Protein AF-A0A3D0XGV9-F1 (afdb_monomer)

Mean predicted aligned error: 21.85 Å

Radius of gyration: 31.52 Å; Cα contacts (8 Å, |Δi|>4): 192; chains: 1; bounding box: 61×79×73 Å

Structure (mmCIF, N/CA/C/O backbone):
data_AF-A0A3D0XGV9-F1
#
_entry.id   AF-A0A3D0XGV9-F1
#
loop_
_atom_site.group_PDB
_atom_site.id
_atom_site.type_symbol
_atom_site.label_atom_id
_atom_site.label_alt_id
_atom_site.label_comp_id
_atom_site.label_asym_id
_atom_site.label_entity_id
_atom_site.label_seq_id
_atom_site.pdbx_PDB_ins_code
_atom_site.Cartn_x
_atom_site.Cartn_y
_atom_site.Cartn_z
_atom_site.occupancy
_atom_site.B_iso_or_equiv
_atom_site.auth_seq_id
_atom_site.auth_comp_id
_atom_site.auth_asym_id
_atom_site.auth_atom_id
_atom_site.pdbx_PDB_model_num
ATOM 1 N N . MET A 1 1 ? -20.220 10.652 -49.214 1.00 37.47 1 MET A N 1
ATOM 2 C CA . MET A 1 1 ? -19.229 11.647 -48.760 1.00 37.47 1 MET A CA 1
ATOM 3 C C . MET A 1 1 ? -19.002 11.382 -47.278 1.00 37.47 1 MET A C 1
ATOM 5 O O . MET A 1 1 ? -19.819 11.784 -46.470 1.00 37.47 1 MET A O 1
ATOM 9 N N . GLU A 1 2 ? -18.270 10.322 -46.953 1.00 29.69 2 GLU A N 1
ATOM 10 C CA . GLU A 1 2 ? -16.806 10.268 -46.786 1.00 29.69 2 GLU A CA 1
ATOM 11 C C . GLU A 1 2 ? -16.397 10.769 -45.392 1.00 29.69 2 GLU A C 1
ATOM 13 O O . GLU A 1 2 ? -16.384 11.962 -45.102 1.00 29.69 2 GLU A O 1
ATOM 18 N N . TYR A 1 3 ? -16.141 9.793 -44.517 1.00 27.39 3 TYR A N 1
ATOM 19 C CA . TYR A 1 3 ? -15.607 9.973 -43.175 1.00 27.39 3 TYR A CA 1
ATOM 20 C C . TYR A 1 3 ? -14.198 10.565 -43.283 1.00 27.39 3 TYR A C 1
ATOM 22 O O . TYR A 1 3 ? -13.290 9.926 -43.815 1.00 27.39 3 TYR A O 1
ATOM 30 N N . GLN A 1 4 ? -14.016 11.782 -42.772 1.00 33.34 4 GLN A N 1
ATOM 31 C CA . GLN A 1 4 ? -12.697 12.379 -42.577 1.00 33.34 4 GLN A CA 1
ATOM 32 C C . GLN A 1 4 ? -11.967 11.588 -41.490 1.00 33.34 4 GLN A C 1
ATOM 34 O O . GLN A 1 4 ? -12.202 11.743 -40.294 1.00 33.34 4 GLN A O 1
ATOM 39 N N . ASN A 1 5 ? -11.112 10.686 -41.954 1.00 31.12 5 ASN A N 1
ATOM 40 C CA . ASN A 1 5 ? -10.169 9.918 -41.168 1.00 31.12 5 ASN A CA 1
ATOM 41 C C . ASN A 1 5 ? -9.114 10.905 -40.638 1.00 31.12 5 ASN A C 1
ATOM 43 O O . ASN A 1 5 ? -8.244 11.349 -41.395 1.00 31.12 5 ASN A O 1
ATOM 47 N N . SER A 1 6 ? -9.217 11.311 -39.369 1.00 34.12 6 SER A N 1
ATOM 48 C CA . SER A 1 6 ? -8.199 12.132 -38.716 1.00 34.12 6 SER A CA 1
ATOM 49 C C . SER A 1 6 ? -6.924 11.302 -38.589 1.00 34.12 6 SER A C 1
ATOM 51 O O . SER A 1 6 ? -6.726 10.539 -37.646 1.00 34.12 6 SER A O 1
ATOM 53 N N . LYS A 1 7 ? -6.044 11.431 -39.589 1.00 35.41 7 LYS A N 1
ATOM 54 C CA . LYS A 1 7 ? -4.654 10.989 -39.496 1.00 35.41 7 LYS A CA 1
ATOM 55 C C . LYS A 1 7 ? -4.094 11.548 -38.194 1.00 35.41 7 LYS A C 1
ATOM 57 O O . LYS A 1 7 ? -3.957 12.763 -38.064 1.00 35.41 7 LYS A O 1
ATOM 62 N N . GLY A 1 8 ? -3.816 10.654 -37.246 1.00 33.88 8 GLY A N 1
ATOM 63 C CA . GLY A 1 8 ? -3.158 10.994 -35.997 1.00 33.88 8 GLY A CA 1
ATOM 64 C C . GLY A 1 8 ? -1.938 11.847 -36.305 1.00 33.88 8 GLY A C 1
ATOM 65 O O . GLY A 1 8 ? -1.093 11.460 -37.116 1.00 33.88 8 GLY A O 1
ATOM 66 N N . SER A 1 9 ? -1.890 13.036 -35.710 1.00 34.50 9 SER A N 1
ATOM 67 C CA . SER A 1 9 ? -0.693 13.859 -35.708 1.00 34.50 9 SER A CA 1
ATOM 68 C C . SER A 1 9 ? 0.440 12.982 -35.190 1.00 34.50 9 SER A C 1
ATOM 70 O O . SER A 1 9 ? 0.404 12.559 -34.032 1.00 34.50 9 SER A O 1
ATOM 72 N N . LYS A 1 10 ? 1.417 12.662 -36.046 1.00 43.91 10 LYS A N 1
ATOM 73 C CA . LYS A 1 10 ? 2.714 12.186 -35.570 1.00 43.91 10 LYS A CA 1
ATOM 74 C C . LYS A 1 10 ? 3.181 13.265 -34.606 1.00 43.91 10 LYS A C 1
ATOM 76 O O . LYS A 1 10 ? 3.389 14.396 -35.026 1.00 43.91 10 LYS A O 1
ATOM 81 N N . ALA A 1 11 ? 3.187 12.957 -33.314 1.00 49.75 11 ALA A N 1
ATOM 82 C CA . ALA A 1 11 ? 3.822 13.826 -32.348 1.00 49.75 11 ALA A CA 1
ATOM 83 C C . ALA A 1 11 ? 5.289 13.873 -32.777 1.00 49.75 11 ALA A C 1
ATOM 85 O O . ALA A 1 11 ? 5.976 12.857 -32.677 1.00 49.75 11 ALA A O 1
ATOM 86 N N . ASP A 1 12 ? 5.713 14.985 -33.373 1.00 46.44 12 ASP A N 1
ATOM 87 C CA . ASP A 1 12 ? 7.112 15.208 -33.706 1.00 46.44 12 ASP A CA 1
ATOM 88 C C . ASP A 1 12 ? 7.866 15.228 -32.375 1.00 46.44 12 ASP A C 1
ATOM 90 O O . ASP A 1 12 ? 7.815 16.195 -31.612 1.00 46.44 12 ASP A O 1
ATOM 94 N N . TYR A 1 13 ? 8.482 14.094 -32.043 1.00 54.50 13 TYR A N 1
ATOM 95 C CA . TYR A 1 13 ? 9.426 13.995 -30.945 1.00 54.50 13 TYR A CA 1
ATOM 96 C C . TYR A 1 13 ? 10.567 14.946 -31.294 1.00 54.50 13 TYR A C 1
ATOM 98 O O . TYR A 1 13 ? 11.163 14.794 -32.350 1.00 54.50 13 TYR A O 1
ATOM 106 N N . ASN A 1 14 ? 10.779 15.968 -30.463 1.00 57.00 14 ASN A N 1
ATOM 107 C CA . ASN A 1 14 ? 11.821 16.994 -30.557 1.00 57.00 14 ASN A CA 1
ATOM 108 C C . ASN A 1 14 ? 12.632 17.029 -31.879 1.00 57.00 14 ASN A C 1
ATOM 110 O O . ASN A 1 14 ? 13.568 16.250 -32.066 1.00 57.00 14 ASN A O 1
ATOM 114 N N . LEU A 1 15 ? 12.345 18.018 -32.737 1.00 64.25 15 LEU A N 1
ATOM 115 C CA . LEU A 1 15 ? 13.033 18.270 -34.017 1.00 64.25 15 LEU A CA 1
ATOM 116 C C . LEU A 1 15 ? 14.574 18.308 -33.925 1.00 64.25 15 LEU A C 1
ATOM 118 O O . LEU A 1 15 ? 15.241 18.130 -34.941 1.00 64.25 15 LEU A O 1
ATOM 122 N N . LYS A 1 16 ? 15.148 18.565 -32.742 1.00 78.38 16 LYS A N 1
ATOM 123 C CA . LYS A 1 16 ? 16.595 18.701 -32.526 1.00 78.38 16 LYS A CA 1
ATOM 124 C C . LYS A 1 16 ? 17.341 17.362 -32.441 1.00 78.38 16 LYS A C 1
ATOM 126 O O . LYS A 1 16 ? 18.509 17.340 -32.809 1.00 78.38 16 LYS A O 1
ATOM 131 N N . TYR A 1 17 ? 16.697 16.292 -31.961 1.00 81.62 17 TYR A N 1
ATOM 132 C CA . TYR A 1 17 ? 17.340 14.988 -31.691 1.00 81.62 17 TYR A CA 1
ATOM 133 C C . TYR A 1 17 ? 16.603 13.784 -32.301 1.00 81.62 17 TYR A C 1
ATOM 135 O O . TYR A 1 17 ? 16.844 12.636 -31.924 1.00 81.62 17 TYR A O 1
ATOM 143 N N . ASP A 1 18 ? 15.669 14.028 -33.224 1.00 82.94 18 ASP A N 1
ATOM 144 C CA . ASP A 1 18 ? 14.825 12.986 -33.823 1.00 82.94 18 ASP A CA 1
ATOM 145 C C . ASP A 1 18 ? 15.647 11.907 -34.558 1.00 82.94 18 ASP A C 1
ATOM 147 O O . ASP A 1 18 ? 15.338 10.714 -34.490 1.00 82.94 18 ASP A O 1
ATOM 151 N N . ASP A 1 19 ? 16.744 12.290 -35.216 1.00 86.88 19 ASP A N 1
ATOM 152 C CA . ASP A 1 19 ? 17.605 11.337 -35.919 1.00 86.88 19 ASP A CA 1
ATOM 153 C C . ASP A 1 19 ? 18.417 10.466 -34.953 1.00 86.88 19 ASP A C 1
ATOM 155 O O . ASP A 1 19 ? 18.521 9.251 -35.159 1.00 86.88 19 ASP A O 1
ATOM 159 N N . GLU A 1 20 ? 18.926 11.029 -33.857 1.00 88.88 20 GLU A N 1
ATOM 160 C CA . GLU A 1 20 ? 19.572 10.263 -32.792 1.00 88.88 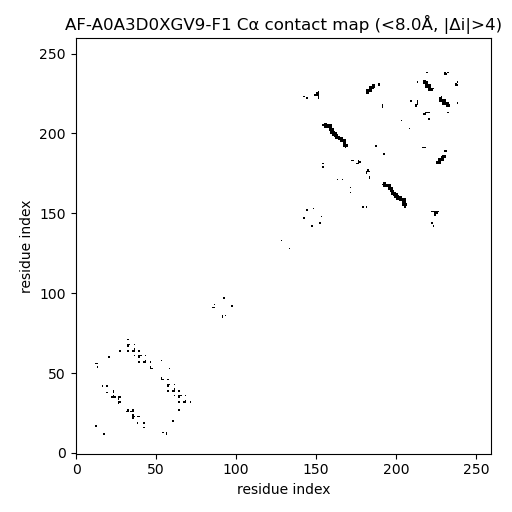20 GLU A CA 1
ATOM 161 C C . GLU A 1 20 ? 18.583 9.326 -32.092 1.00 88.88 20 GLU A C 1
ATOM 163 O O . GLU A 1 20 ? 18.915 8.170 -31.816 1.00 88.88 20 GLU A O 1
ATOM 168 N N . PHE A 1 21 ? 17.343 9.763 -31.867 1.00 89.69 21 PHE A N 1
ATOM 169 C CA . PHE A 1 21 ? 16.302 8.906 -31.300 1.00 89.69 21 PHE A CA 1
ATOM 170 C C . PHE A 1 21 ? 15.979 7.724 -32.215 1.00 89.69 21 PHE A C 1
ATOM 172 O O . PHE A 1 21 ? 15.929 6.585 -31.742 1.00 89.69 21 PHE A O 1
ATOM 179 N N . LYS A 1 22 ? 15.854 7.939 -33.531 1.00 91.06 22 LYS A N 1
ATOM 180 C CA . LYS A 1 22 ? 15.691 6.839 -34.501 1.00 91.06 22 LYS A CA 1
ATOM 181 C C . LYS A 1 22 ? 16.857 5.859 -34.450 1.00 91.06 22 LYS A C 1
ATOM 183 O O . LYS A 1 22 ? 16.633 4.647 -34.509 1.00 91.06 22 LYS A O 1
ATOM 188 N N . GLN A 1 23 ? 18.089 6.352 -34.323 1.00 92.12 23 GLN A N 1
ATOM 189 C CA . GLN A 1 23 ? 19.266 5.493 -34.197 1.00 92.12 23 GLN A CA 1
ATOM 190 C C . GLN A 1 23 ? 19.218 4.664 -32.910 1.00 92.12 23 GLN A C 1
ATOM 192 O O . GLN A 1 23 ? 19.364 3.441 -32.982 1.00 92.12 23 GLN A O 1
ATOM 197 N N . ILE A 1 24 ? 18.914 5.284 -31.767 1.00 90.94 24 ILE A N 1
ATOM 198 C CA . ILE A 1 24 ? 18.750 4.599 -30.476 1.00 90.94 24 ILE A CA 1
ATOM 199 C C . ILE A 1 24 ? 17.672 3.511 -30.571 1.00 90.94 24 ILE A C 1
ATOM 201 O O . ILE A 1 24 ? 17.917 2.364 -30.189 1.00 90.94 24 ILE A O 1
ATOM 205 N N . PHE A 1 25 ? 16.506 3.820 -31.146 1.00 91.94 25 PHE A N 1
ATOM 206 C CA . PHE A 1 25 ? 15.434 2.837 -31.334 1.00 91.94 25 PHE A CA 1
ATOM 207 C C . PHE A 1 25 ? 15.847 1.695 -32.265 1.00 91.94 25 PHE A C 1
ATOM 209 O O . PHE A 1 25 ? 15.512 0.538 -32.008 1.00 91.94 25 PHE A O 1
ATOM 216 N N . SER A 1 26 ? 16.615 1.983 -33.318 1.00 93.50 26 SER A N 1
ATOM 217 C CA . SER A 1 26 ? 17.111 0.953 -34.233 1.00 93.50 26 SER A CA 1
ATOM 218 C C . SER A 1 26 ? 18.104 -0.007 -33.565 1.00 93.50 26 SER A C 1
ATOM 220 O O . SER A 1 26 ? 18.047 -1.211 -33.819 1.00 93.50 26 SER A O 1
ATOM 222 N N . LEU A 1 27 ? 18.974 0.500 -32.683 1.00 93.12 27 LEU A N 1
ATOM 223 C CA . LEU A 1 27 ? 19.926 -0.309 -31.919 1.00 93.12 27 LEU A CA 1
ATOM 224 C C . LEU A 1 27 ? 19.211 -1.161 -30.872 1.00 93.12 27 LEU A C 1
ATOM 226 O O . LEU A 1 27 ? 19.479 -2.360 -30.777 1.00 93.12 27 LEU A O 1
ATOM 230 N N . ALA A 1 28 ? 18.249 -0.574 -30.158 1.00 89.94 28 ALA A N 1
ATOM 231 C CA . ALA A 1 28 ? 17.408 -1.288 -29.203 1.00 89.94 28 ALA A CA 1
ATOM 232 C C . ALA A 1 28 ? 16.633 -2.435 -29.874 1.00 89.94 28 ALA A C 1
ATOM 234 O O . ALA A 1 28 ? 16.635 -3.558 -29.375 1.00 89.94 28 ALA A O 1
ATOM 235 N N . ASN A 1 29 ? 16.054 -2.201 -31.058 1.00 90.00 29 ASN A N 1
ATOM 236 C CA . ASN A 1 29 ? 15.328 -3.232 -31.808 1.00 90.00 29 ASN A CA 1
ATOM 237 C C . ASN A 1 29 ? 16.232 -4.382 -32.296 1.00 90.00 29 ASN A C 1
ATOM 239 O O . ASN A 1 29 ? 15.766 -5.493 -32.527 1.00 90.00 29 ASN A O 1
ATOM 243 N N . ARG A 1 30 ? 17.537 -4.130 -32.447 1.00 93.12 30 ARG A N 1
ATOM 244 C CA . ARG A 1 30 ? 18.545 -5.151 -32.779 1.00 93.12 30 ARG A CA 1
ATOM 245 C C . ARG A 1 30 ? 19.114 -5.857 -31.542 1.00 93.12 30 ARG A C 1
ATOM 247 O O . ARG A 1 30 ? 19.987 -6.704 -31.691 1.00 93.12 30 ARG A O 1
ATOM 254 N N . GLY A 1 31 ? 18.661 -5.499 -30.338 1.00 89.12 31 GLY A N 1
ATOM 255 C CA . GLY A 1 31 ? 19.185 -6.020 -29.073 1.00 89.12 31 GLY A CA 1
ATOM 256 C C . GLY A 1 31 ? 20.573 -5.489 -28.698 1.00 89.12 31 GLY A C 1
ATOM 257 O O . GLY A 1 31 ? 21.193 -5.999 -27.769 1.00 89.12 31 GLY A O 1
ATOM 258 N N . LEU A 1 32 ? 21.076 -4.463 -29.395 1.00 92.88 32 LEU A N 1
ATOM 259 C CA . LEU A 1 32 ? 22.390 -3.856 -29.156 1.00 92.88 32 LEU A CA 1
ATOM 260 C C . LEU A 1 32 ? 22.298 -2.803 -28.042 1.00 92.88 32 LEU A C 1
ATOM 262 O O . LEU A 1 32 ? 22.509 -1.609 -28.262 1.00 92.88 32 LEU A O 1
ATOM 266 N N . TRP A 1 33 ? 21.948 -3.256 -26.839 1.00 91.25 33 TRP A N 1
ATOM 267 C CA . TRP A 1 33 ? 21.594 -2.383 -25.717 1.00 91.25 33 TRP A CA 1
ATOM 268 C C . TRP A 1 33 ? 22.754 -1.542 -25.180 1.00 91.25 33 TRP A C 1
ATOM 270 O O . TRP A 1 33 ? 22.533 -0.395 -24.808 1.00 91.25 33 TRP A O 1
ATOM 280 N N . GLU A 1 34 ? 23.986 -2.053 -25.204 1.00 90.75 34 GLU A N 1
ATOM 281 C CA . GLU A 1 34 ? 25.171 -1.285 -24.783 1.00 90.75 34 GLU A CA 1
ATOM 282 C C . GLU A 1 34 ? 25.455 -0.104 -25.723 1.00 90.75 34 GLU A C 1
ATOM 284 O O . GLU A 1 34 ? 25.760 1.003 -25.282 1.00 90.75 34 GLU A O 1
ATOM 289 N N . GLN A 1 35 ? 25.299 -0.313 -27.034 1.00 91.88 35 GLN A N 1
ATOM 290 C CA . GLN A 1 35 ? 25.487 0.747 -28.030 1.00 91.88 35 GLN A CA 1
ATOM 291 C C . GLN A 1 35 ? 24.359 1.779 -27.951 1.00 91.88 35 GLN A C 1
ATOM 293 O O . GLN A 1 35 ? 24.612 2.980 -28.038 1.00 91.88 35 GLN A O 1
ATOM 298 N N . ALA A 1 36 ? 23.121 1.320 -27.736 1.00 92.69 36 ALA A N 1
ATOM 299 C CA . ALA A 1 36 ? 21.984 2.203 -27.507 1.00 92.69 36 ALA A CA 1
ATOM 300 C C . ALA A 1 36 ? 22.191 3.072 -26.253 1.00 92.69 36 ALA A C 1
ATOM 302 O O . ALA A 1 36 ? 21.904 4.267 -26.289 1.00 92.69 36 ALA A O 1
ATOM 303 N N . GLU A 1 37 ? 22.712 2.498 -25.162 1.00 93.00 37 GLU A N 1
ATOM 304 C CA . GLU A 1 37 ? 22.999 3.212 -23.910 1.00 93.00 37 GLU A CA 1
ATOM 305 C C . GLU A 1 37 ? 24.098 4.263 -24.101 1.00 93.00 37 GLU A C 1
ATOM 307 O O . GLU A 1 37 ? 23.936 5.406 -23.672 1.00 93.00 37 GLU A O 1
ATOM 312 N N . SER A 1 38 ? 25.173 3.925 -24.819 1.00 93.56 38 SER A N 1
ATOM 313 C CA . SER A 1 38 ? 26.238 4.881 -25.148 1.00 93.56 38 SER A CA 1
ATOM 314 C C . SER A 1 38 ? 25.715 6.081 -25.942 1.00 93.56 38 SER A C 1
ATOM 316 O O . SER A 1 38 ? 26.054 7.217 -25.624 1.00 93.56 38 SER A O 1
ATOM 318 N N . LEU A 1 39 ? 24.861 5.869 -26.947 1.00 92.38 39 LEU A N 1
ATOM 319 C CA . LEU A 1 39 ? 24.279 6.987 -27.696 1.00 92.38 39 LEU A CA 1
ATOM 320 C C . LEU A 1 39 ? 23.294 7.800 -26.846 1.00 92.38 39 LEU A C 1
ATOM 322 O O . LEU A 1 39 ? 23.313 9.028 -26.883 1.00 92.38 39 LEU A O 1
ATOM 326 N N . ALA A 1 40 ? 22.462 7.140 -26.039 1.00 92.12 40 ALA A N 1
ATOM 327 C CA . ALA A 1 40 ? 21.504 7.823 -25.173 1.00 92.12 40 ALA A CA 1
ATOM 328 C C . ALA A 1 40 ? 22.197 8.683 -24.098 1.00 92.12 40 ALA A C 1
ATOM 330 O O . ALA A 1 40 ? 21.763 9.804 -23.837 1.00 92.12 40 ALA A O 1
ATOM 331 N N . THR A 1 41 ? 23.291 8.188 -23.507 1.00 92.31 41 THR A N 1
ATOM 332 C CA . THR A 1 41 ? 24.132 8.945 -22.559 1.00 92.31 41 THR A CA 1
ATOM 333 C C . THR A 1 41 ? 24.791 10.155 -23.221 1.00 92.31 41 THR A C 1
ATOM 335 O O . THR A 1 41 ? 24.817 11.231 -22.627 1.00 92.31 41 THR A O 1
ATOM 338 N N . GLU A 1 42 ? 25.277 10.024 -24.458 1.00 93.00 42 GLU A N 1
ATOM 339 C CA . GLU A 1 42 ? 25.868 11.140 -25.200 1.00 93.00 42 GLU A CA 1
ATOM 340 C C . GLU A 1 42 ? 24.840 12.242 -25.483 1.00 93.00 42 GLU A C 1
ATOM 342 O O . GLU A 1 42 ? 25.105 13.414 -25.206 1.00 93.00 42 GLU A O 1
ATOM 347 N N . VAL A 1 43 ? 23.654 11.873 -25.980 1.00 90.81 43 VAL A N 1
ATOM 348 C CA . VAL A 1 43 ? 22.563 12.826 -26.249 1.00 90.81 43 VAL A CA 1
ATOM 349 C C . VAL A 1 43 ? 22.125 13.517 -24.957 1.00 90.81 43 VAL A C 1
ATOM 351 O O . VAL A 1 43 ? 22.017 14.743 -24.927 1.00 90.81 43 VAL A O 1
ATOM 354 N N . HIS A 1 44 ? 21.961 12.761 -23.869 1.00 91.25 44 HIS A N 1
ATOM 355 C CA . HIS A 1 44 ? 21.630 13.303 -22.552 1.00 91.25 44 HIS A CA 1
ATOM 356 C C . HIS A 1 44 ? 22.696 14.280 -22.033 1.00 91.25 44 HIS A C 1
ATOM 358 O O . HIS A 1 44 ? 22.361 15.364 -21.556 1.00 91.25 44 HIS A O 1
ATOM 364 N N . ASN A 1 45 ? 23.983 13.944 -22.149 1.00 90.12 45 ASN A N 1
ATOM 365 C CA . ASN A 1 45 ? 25.077 14.814 -21.711 1.00 90.12 45 ASN A CA 1
ATOM 366 C C . ASN A 1 45 ? 25.173 16.088 -22.562 1.00 90.12 45 ASN A C 1
ATOM 368 O O . ASN A 1 45 ? 25.431 17.167 -22.028 1.00 90.12 45 ASN A O 1
ATOM 372 N N . ARG A 1 46 ? 24.930 15.982 -23.873 1.00 87.44 46 ARG A N 1
ATOM 373 C CA . ARG A 1 46 ? 24.918 17.123 -24.798 1.00 87.44 46 ARG A CA 1
ATOM 374 C C . ARG A 1 46 ? 23.759 18.075 -24.501 1.00 87.44 46 ARG A C 1
ATOM 376 O O . ARG A 1 46 ? 23.946 19.291 -24.530 1.00 87.44 46 ARG A O 1
ATOM 383 N N . GLU A 1 47 ? 22.585 17.535 -24.187 1.00 85.00 47 GLU A N 1
ATOM 384 C CA . GLU A 1 47 ? 21.433 18.346 -23.793 1.00 85.00 47 GLU A CA 1
ATOM 385 C C . GLU A 1 47 ? 21.628 18.957 -22.397 1.00 85.00 47 GLU A C 1
ATOM 387 O O . GLU A 1 47 ? 21.405 20.151 -22.224 1.00 85.00 47 GLU A O 1
ATOM 392 N N . SER A 1 48 ? 22.178 18.202 -21.439 1.00 81.56 48 SER A N 1
ATOM 393 C CA . SER A 1 48 ? 22.525 18.696 -20.093 1.00 81.56 48 SER A CA 1
ATOM 394 C C . SER A 1 48 ? 23.543 19.843 -20.110 1.00 81.56 48 SER A C 1
ATOM 396 O O . SER A 1 48 ? 23.544 20.687 -19.218 1.00 81.56 48 SER A O 1
ATOM 398 N N . ALA A 1 49 ? 24.433 19.870 -21.106 1.00 83.56 49 ALA A N 1
ATOM 399 C CA . ALA A 1 49 ? 25.429 20.925 -21.289 1.00 83.56 49 ALA A CA 1
ATOM 400 C C . ALA A 1 49 ? 24.862 22.192 -21.959 1.00 83.56 49 ALA A C 1
ATOM 402 O O . ALA A 1 49 ? 25.537 23.224 -21.996 1.00 83.56 49 ALA A O 1
ATOM 403 N N . SER A 1 50 ? 23.644 22.136 -22.504 1.00 79.56 50 SER A N 1
ATOM 404 C CA . SER A 1 50 ? 22.985 23.291 -23.115 1.00 79.56 50 SER A CA 1
ATOM 405 C C . SER A 1 50 ? 22.398 24.201 -22.027 1.00 79.56 50 SER A C 1
ATOM 407 O O . SER A 1 50 ? 21.814 23.732 -21.060 1.00 79.56 50 SER A O 1
ATOM 409 N N . THR A 1 51 ? 22.512 25.524 -22.176 1.00 68.12 51 THR A N 1
ATOM 410 C CA . THR A 1 51 ? 22.095 26.529 -21.165 1.00 68.12 51 THR A CA 1
ATOM 411 C C . THR A 1 51 ? 20.561 26.683 -21.021 1.00 68.12 51 THR A C 1
ATOM 413 O O . THR A 1 51 ? 20.082 27.706 -20.538 1.00 68.12 51 THR A O 1
ATOM 416 N N . GLY A 1 52 ? 19.776 25.700 -21.474 1.00 73.69 52 GLY A N 1
ATOM 417 C CA . GLY A 1 52 ? 18.309 25.713 -21.499 1.00 73.69 52 GLY A CA 1
ATOM 418 C C . GLY A 1 52 ? 17.674 24.627 -20.617 1.00 73.69 52 GLY A C 1
ATOM 419 O O . GLY A 1 52 ? 18.382 23.780 -20.075 1.00 73.69 52 GLY A O 1
ATOM 420 N N . PRO A 1 53 ? 16.337 24.639 -20.449 1.00 74.62 53 PRO A N 1
ATOM 421 C CA . PRO A 1 53 ? 15.625 23.571 -19.754 1.00 74.62 53 PRO A CA 1
ATOM 422 C C . PRO A 1 53 ? 15.739 22.254 -20.536 1.00 74.62 53 PRO A C 1
ATOM 424 O O . PRO A 1 53 ? 15.480 22.227 -21.737 1.00 74.62 53 PRO A O 1
ATOM 427 N N . MET A 1 54 ? 16.114 21.176 -19.842 1.00 78.38 54 MET A N 1
ATOM 428 C CA . MET A 1 54 ? 16.245 19.825 -20.401 1.00 78.38 54 MET A CA 1
ATOM 429 C C . MET A 1 54 ? 14.938 19.366 -21.060 1.00 78.38 54 MET A C 1
ATOM 431 O O . MET A 1 54 ? 13.878 19.421 -20.428 1.00 78.38 54 MET A O 1
ATOM 435 N N . ASP A 1 55 ? 15.011 18.856 -22.291 1.00 83.00 55 ASP A N 1
ATOM 436 C CA . ASP A 1 55 ? 13.845 18.264 -22.945 1.00 83.00 55 ASP A CA 1
ATOM 437 C C . ASP A 1 55 ? 13.410 16.961 -22.232 1.00 83.00 55 ASP A C 1
ATOM 439 O O . ASP A 1 55 ? 14.206 16.017 -22.1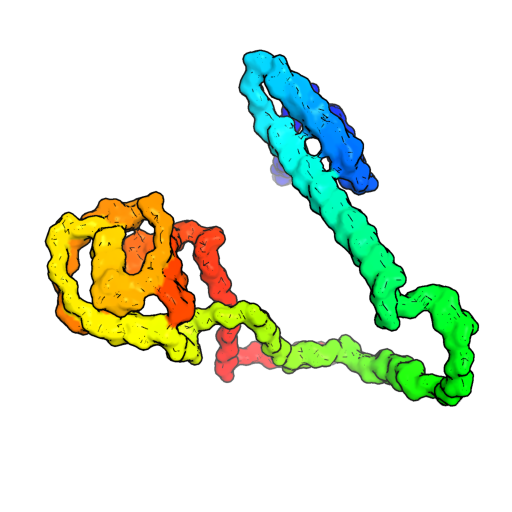20 1.00 83.00 55 ASP A O 1
ATOM 443 N N . PRO A 1 56 ? 12.136 16.843 -21.805 1.00 85.19 56 PRO A N 1
ATOM 444 C CA . PRO A 1 56 ? 11.600 15.627 -21.186 1.00 85.19 56 PRO A CA 1
ATOM 445 C C . PRO A 1 56 ? 11.761 14.347 -22.026 1.00 85.19 56 PRO A C 1
ATOM 447 O O . PRO A 1 56 ? 11.808 13.242 -21.480 1.00 85.19 56 PRO A O 1
ATOM 450 N N . SER A 1 57 ? 11.826 14.470 -23.350 1.00 85.94 57 SER A N 1
ATOM 451 C CA . SER A 1 57 ? 11.966 13.362 -24.301 1.00 85.94 57 SER A CA 1
ATOM 452 C C . SER A 1 57 ? 13.358 12.736 -24.234 1.00 85.94 57 SER A C 1
ATOM 454 O O . SER A 1 57 ? 13.474 11.509 -24.213 1.00 85.94 57 SER A O 1
ATOM 456 N N . VAL A 1 58 ? 14.400 13.572 -24.136 1.00 88.31 58 VAL A N 1
ATOM 457 C CA . VAL A 1 58 ? 15.796 13.132 -23.977 1.00 88.31 58 VAL A CA 1
ATOM 458 C C . VAL A 1 58 ? 15.948 12.379 -22.657 1.00 88.31 58 VAL A C 1
ATOM 460 O O . VAL A 1 58 ? 16.451 11.255 -22.637 1.00 88.31 58 VAL A O 1
ATOM 463 N N . GLU A 1 59 ? 15.416 12.949 -21.573 1.00 88.94 59 GLU A N 1
ATOM 464 C CA . GLU A 1 59 ? 15.444 12.336 -20.240 1.00 88.94 59 GLU A CA 1
ATOM 465 C C . GLU A 1 59 ? 14.719 10.981 -20.211 1.00 88.94 59 GLU A C 1
ATOM 467 O O . GLU A 1 59 ? 15.209 9.996 -19.650 1.00 88.94 59 GLU A O 1
ATOM 472 N N . ARG A 1 60 ? 13.549 10.890 -20.854 1.00 90.25 60 ARG A N 1
ATOM 473 C CA . ARG A 1 60 ? 12.769 9.648 -20.915 1.00 90.25 60 ARG A CA 1
ATOM 474 C C . ARG A 1 60 ? 13.503 8.542 -21.668 1.00 90.25 60 ARG A C 1
ATOM 476 O O . ARG A 1 60 ? 13.500 7.399 -21.205 1.00 90.25 60 ARG A O 1
ATOM 483 N N . ILE A 1 61 ? 14.096 8.864 -22.818 1.00 89.94 61 ILE A N 1
ATOM 484 C CA . ILE A 1 61 ? 14.823 7.890 -23.641 1.00 89.94 61 ILE A CA 1
ATOM 485 C C . ILE A 1 61 ? 16.063 7.406 -22.898 1.00 89.94 61 ILE A C 1
ATOM 487 O O . ILE A 1 61 ? 16.258 6.196 -22.796 1.00 89.94 61 ILE A O 1
ATOM 491 N N . TYR A 1 62 ? 16.828 8.318 -22.297 1.00 92.69 62 TYR A N 1
ATOM 492 C CA . TYR A 1 62 ? 17.972 7.975 -21.458 1.00 92.69 62 TYR A CA 1
ATOM 493 C C . TYR A 1 62 ? 17.593 6.978 -20.352 1.00 92.69 62 TYR A C 1
ATOM 495 O O . TYR A 1 62 ? 18.135 5.872 -20.299 1.00 92.69 62 TYR A O 1
ATOM 503 N N . ARG A 1 63 ? 16.577 7.297 -19.538 1.00 94.31 63 ARG A N 1
ATOM 504 C CA . ARG A 1 63 ? 16.114 6.405 -18.459 1.00 94.31 63 ARG A CA 1
ATOM 505 C C . ARG A 1 63 ? 15.655 5.040 -18.960 1.00 94.31 63 ARG A C 1
ATOM 507 O O . ARG A 1 63 ? 15.935 4.025 -18.320 1.00 94.31 63 ARG A O 1
ATOM 514 N N . TRP A 1 64 ? 14.917 5.007 -20.067 1.00 94.31 64 TRP A N 1
ATOM 515 C CA . TRP A 1 64 ? 14.417 3.759 -20.636 1.00 94.31 64 TRP A CA 1
ATOM 516 C C . TRP A 1 64 ? 15.563 2.857 -21.104 1.00 94.31 64 TRP A C 1
ATOM 518 O O . TRP A 1 64 ? 15.609 1.689 -20.706 1.00 94.31 64 TRP A O 1
ATOM 528 N N . VAL A 1 65 ? 16.504 3.398 -21.882 1.00 94.19 65 VAL A N 1
ATOM 529 C CA . VAL A 1 65 ? 17.633 2.627 -22.415 1.00 94.19 65 VAL A CA 1
ATOM 530 C C . VAL A 1 65 ? 18.550 2.145 -21.293 1.00 94.19 65 VAL A C 1
ATOM 532 O O . VAL A 1 65 ? 18.860 0.956 -21.253 1.00 94.19 65 VAL A O 1
ATOM 535 N N . SER A 1 66 ? 18.915 3.005 -20.336 1.00 92.75 66 SER A N 1
ATOM 536 C CA . SER A 1 66 ? 19.754 2.605 -19.195 1.00 92.75 66 SER A CA 1
ATOM 537 C C . SER A 1 66 ? 19.113 1.492 -18.361 1.00 92.75 66 SER A C 1
ATOM 539 O O . SER A 1 66 ? 19.796 0.563 -17.928 1.00 92.75 66 SER A O 1
ATOM 541 N N . LYS A 1 67 ? 17.786 1.527 -18.165 1.00 94.00 67 LYS A N 1
ATOM 542 C CA . LYS A 1 67 ? 17.069 0.453 -17.461 1.00 94.00 67 LYS A CA 1
ATOM 543 C C . LYS A 1 67 ? 17.146 -0.872 -18.223 1.00 94.00 67 LYS A C 1
ATOM 545 O O . LYS A 1 67 ? 17.439 -1.897 -17.611 1.00 94.00 67 LYS A O 1
ATOM 550 N N . GLN A 1 68 ? 16.883 -0.864 -19.529 1.00 91.56 68 GLN A N 1
ATOM 551 C CA . GLN A 1 68 ? 16.910 -2.082 -20.347 1.00 91.56 68 GLN A CA 1
ATOM 552 C C . GLN A 1 68 ? 18.322 -2.664 -20.470 1.00 91.56 68 GLN A C 1
ATOM 554 O O . GLN A 1 68 ? 18.506 -3.864 -20.279 1.00 91.56 68 GLN A O 1
ATOM 559 N N . ALA A 1 69 ? 19.331 -1.819 -20.697 1.00 90.38 69 ALA A N 1
ATOM 560 C CA . ALA A 1 69 ? 20.725 -2.247 -20.771 1.00 90.38 69 ALA A CA 1
ATOM 561 C C . ALA A 1 69 ? 21.198 -2.910 -19.469 1.00 90.38 69 ALA A C 1
ATOM 563 O O . ALA A 1 69 ? 21.885 -3.932 -19.512 1.00 90.38 69 ALA A O 1
ATOM 564 N N . ARG A 1 70 ? 20.770 -2.387 -18.309 1.00 91.44 70 ARG A N 1
ATOM 565 C CA . ARG A 1 70 ? 21.036 -3.015 -17.010 1.00 91.44 70 ARG A CA 1
ATOM 566 C C . ARG A 1 70 ? 20.399 -4.399 -16.898 1.00 91.44 70 ARG A C 1
ATOM 568 O O . ARG A 1 70 ? 21.094 -5.339 -16.540 1.00 91.44 70 ARG A O 1
ATOM 575 N N . MET A 1 71 ? 19.119 -4.535 -17.252 1.00 89.75 71 MET A N 1
ATOM 576 C CA . MET A 1 71 ? 18.416 -5.827 -17.192 1.00 89.75 71 MET A CA 1
ATOM 577 C C . MET A 1 71 ? 19.097 -6.892 -18.060 1.00 89.75 71 MET A C 1
ATOM 579 O O . MET A 1 71 ? 19.271 -8.024 -17.619 1.00 89.75 71 MET A O 1
ATOM 583 N N . VAL A 1 72 ? 19.531 -6.524 -19.268 1.00 88.00 72 VAL A N 1
ATOM 584 C CA . VAL A 1 72 ? 20.236 -7.443 -20.175 1.00 88.00 72 VAL A CA 1
ATOM 585 C C . VAL A 1 72 ? 21.609 -7.835 -19.626 1.00 88.00 72 VAL A C 1
ATOM 587 O O . VAL A 1 72 ? 21.982 -9.006 -19.702 1.00 88.00 72 VAL A O 1
ATOM 590 N N . ARG A 1 73 ? 22.349 -6.894 -19.023 1.00 88.69 73 ARG A N 1
ATOM 591 C CA . ARG A 1 73 ? 23.619 -7.195 -18.341 1.00 88.69 73 ARG A CA 1
ATOM 592 C C . ARG A 1 73 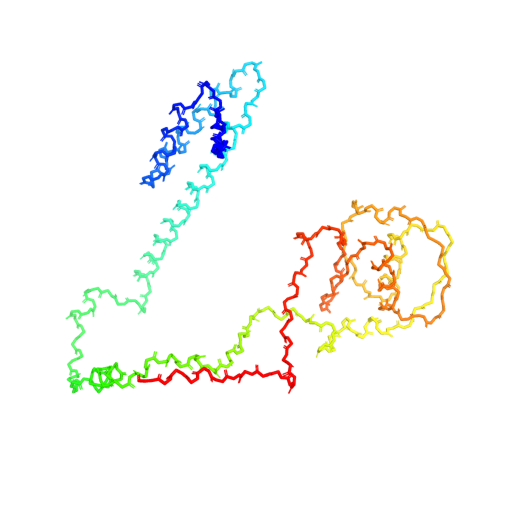? 23.430 -8.120 -17.142 1.00 88.69 73 ARG A C 1
ATOM 594 O O . ARG A 1 73 ? 24.196 -9.069 -17.004 1.00 88.69 73 ARG A O 1
ATOM 601 N N . ASP A 1 74 ? 22.420 -7.873 -16.314 1.00 88.75 74 ASP A N 1
ATOM 602 C CA . ASP A 1 74 ? 22.121 -8.702 -15.141 1.00 88.75 74 ASP A CA 1
ATOM 603 C C . ASP A 1 74 ? 21.735 -10.129 -15.565 1.00 88.75 74 ASP A C 1
ATOM 605 O O . ASP A 1 74 ? 22.218 -11.098 -14.983 1.00 88.75 74 ASP A O 1
ATOM 609 N N . GLN A 1 75 ? 20.947 -10.275 -16.636 1.00 84.50 75 GLN A N 1
ATOM 610 C CA . GLN A 1 75 ? 20.622 -11.584 -17.203 1.00 84.50 75 GLN A CA 1
ATOM 611 C C . GLN A 1 75 ? 21.868 -12.307 -17.735 1.00 84.50 75 GLN A C 1
ATOM 613 O O . GLN A 1 75 ? 22.076 -13.477 -17.425 1.00 84.50 75 GLN A O 1
ATOM 618 N N . ALA A 1 76 ? 22.734 -11.616 -18.482 1.00 87.19 76 ALA A N 1
ATOM 619 C CA . ALA A 1 76 ? 23.977 -12.203 -18.983 1.00 87.19 76 ALA A CA 1
ATOM 620 C C . ALA A 1 76 ? 24.943 -12.603 -17.849 1.00 87.19 76 ALA A C 1
ATOM 622 O O . ALA A 1 76 ? 25.669 -13.594 -17.969 1.00 87.19 76 ALA A O 1
ATOM 623 N N . LEU A 1 77 ? 24.957 -11.848 -16.744 1.00 85.62 77 LEU A N 1
ATOM 624 C CA . LEU A 1 77 ? 25.709 -12.182 -15.535 1.00 85.62 77 LEU A CA 1
ATOM 625 C C . LEU A 1 77 ? 25.158 -13.458 -14.889 1.00 85.62 77 LEU A C 1
ATOM 627 O O . LEU A 1 77 ? 25.927 -14.377 -14.616 1.00 85.62 77 LEU A O 1
ATOM 631 N N . GLU A 1 78 ? 23.844 -13.526 -14.687 1.00 82.75 78 GLU A N 1
ATOM 632 C CA . GLU A 1 78 ? 23.152 -14.677 -14.104 1.00 82.75 78 GLU A CA 1
ATOM 633 C C . GLU A 1 78 ? 23.361 -15.945 -14.943 1.00 82.75 78 GLU A C 1
ATOM 635 O O . GLU A 1 78 ? 23.713 -16.996 -14.409 1.00 82.75 78 GLU A O 1
ATOM 640 N N . ASP A 1 79 ? 23.255 -15.849 -16.269 1.00 84.19 79 ASP A N 1
ATOM 641 C CA . ASP A 1 79 ? 23.525 -16.969 -17.176 1.00 84.19 79 ASP A CA 1
ATOM 642 C C . ASP A 1 79 ? 24.976 -17.462 -17.055 1.00 84.19 79 ASP A C 1
ATOM 644 O O . ASP A 1 79 ? 25.247 -18.667 -17.099 1.00 84.19 79 ASP A O 1
ATOM 648 N N . LYS A 1 80 ? 25.928 -16.548 -16.832 1.00 84.12 80 LYS A N 1
ATOM 649 C CA . LYS A 1 80 ? 27.337 -16.890 -16.605 1.00 84.12 80 LYS A CA 1
ATOM 650 C C . LYS A 1 80 ? 27.570 -17.520 -15.230 1.00 84.12 80 LYS A C 1
ATOM 652 O O . LYS A 1 80 ? 28.360 -18.460 -15.141 1.00 84.12 80 LYS A O 1
ATOM 657 N N . ILE A 1 81 ? 26.882 -17.052 -14.187 1.00 78.50 81 ILE A N 1
ATOM 658 C CA . ILE A 1 81 ? 26.896 -17.664 -12.847 1.00 78.50 81 ILE A CA 1
ATOM 659 C C . ILE A 1 81 ? 26.360 -19.092 -12.940 1.00 78.50 81 ILE A C 1
ATOM 661 O O . ILE A 1 81 ? 27.066 -20.028 -12.573 1.00 78.50 81 ILE A O 1
ATOM 665 N N . ARG A 1 82 ? 25.194 -19.284 -13.563 1.00 70.50 82 ARG A N 1
ATOM 666 C CA . ARG A 1 82 ? 24.612 -20.612 -13.817 1.00 70.50 82 ARG A CA 1
ATOM 667 C C . ARG A 1 82 ? 25.554 -21.516 -14.598 1.00 70.50 82 ARG A C 1
ATOM 669 O O . ARG A 1 82 ? 25.674 -22.697 -14.280 1.00 70.50 82 ARG A O 1
ATOM 676 N N . GLN A 1 83 ? 26.253 -20.986 -15.602 1.00 80.56 83 GLN A N 1
ATOM 677 C CA . GLN A 1 83 ? 27.246 -21.757 -16.348 1.00 80.56 83 GLN A CA 1
ATOM 678 C C . GLN A 1 83 ? 28.410 -22.211 -15.450 1.00 80.56 83 GLN A C 1
ATOM 680 O O . GLN A 1 83 ? 28.868 -23.346 -15.582 1.00 80.56 83 GLN A O 1
ATOM 685 N N . ILE A 1 84 ? 28.898 -21.361 -14.546 1.00 78.00 84 ILE A N 1
ATOM 686 C CA . ILE A 1 84 ? 29.966 -21.710 -13.597 1.00 78.00 84 ILE A CA 1
ATOM 687 C C . ILE A 1 84 ? 29.461 -22.727 -12.565 1.00 78.00 84 ILE A C 1
ATOM 689 O O . ILE A 1 84 ? 30.118 -23.744 -12.348 1.00 78.00 84 ILE A O 1
ATOM 693 N N . ASP A 1 85 ? 28.274 -22.517 -12.002 1.00 69.25 85 ASP A N 1
ATOM 694 C CA . ASP A 1 85 ? 27.666 -23.428 -11.030 1.00 69.25 85 ASP A CA 1
ATOM 695 C C . ASP A 1 85 ? 27.368 -24.795 -11.647 1.00 69.25 85 ASP A C 1
ATOM 697 O O . ASP A 1 85 ? 27.656 -25.823 -11.038 1.00 69.25 85 ASP A O 1
ATOM 701 N N . SER A 1 86 ? 26.902 -24.839 -12.899 1.00 69.06 86 SER A N 1
ATOM 702 C CA . SER A 1 86 ? 26.707 -26.100 -13.628 1.00 69.06 86 SER A CA 1
ATOM 703 C C . SER A 1 86 ? 28.012 -26.883 -13.826 1.00 69.06 86 SER A C 1
ATOM 705 O O . SER A 1 86 ? 27.983 -28.113 -13.834 1.00 69.06 86 SER A O 1
ATOM 707 N N . LYS A 1 87 ? 29.160 -26.194 -13.931 1.00 65.25 87 LYS A N 1
ATOM 708 C CA . LYS A 1 87 ? 30.493 -26.818 -14.014 1.00 65.25 87 LYS A CA 1
ATOM 709 C C . LYS A 1 87 ? 30.996 -27.332 -12.661 1.00 65.25 87 LYS A C 1
ATOM 711 O O . LYS A 1 87 ? 31.807 -28.252 -12.649 1.00 65.25 87 LYS A O 1
ATOM 716 N N . ASN A 1 88 ? 30.527 -26.757 -11.553 1.00 58.00 88 ASN A N 1
ATOM 717 C CA . ASN A 1 88 ? 30.908 -27.141 -10.187 1.00 58.00 88 ASN A CA 1
ATOM 718 C C . ASN A 1 88 ? 29.887 -28.066 -9.498 1.00 58.00 88 ASN A C 1
ATOM 720 O O . ASN A 1 88 ? 30.171 -28.613 -8.433 1.00 58.00 88 ASN A O 1
ATOM 724 N N . SER A 1 89 ? 28.705 -28.253 -10.083 1.00 47.09 89 SER A N 1
ATOM 725 C CA . SER A 1 89 ? 27.664 -29.135 -9.561 1.00 47.09 89 SER A CA 1
ATOM 726 C C . SER A 1 89 ? 27.930 -30.595 -9.942 1.00 47.09 89 SER A C 1
ATOM 728 O O . SER A 1 89 ? 28.029 -30.949 -11.116 1.00 47.09 89 SER A O 1
ATOM 730 N N . VAL A 1 90 ? 27.962 -31.463 -8.924 1.00 53.91 90 VAL A N 1
ATOM 731 C CA . VAL A 1 90 ? 28.071 -32.936 -9.027 1.00 53.91 90 VAL A CA 1
ATOM 732 C C . VAL A 1 90 ? 26.814 -33.568 -9.664 1.00 53.91 90 VAL A C 1
ATOM 734 O O . VAL A 1 90 ? 26.788 -34.764 -9.939 1.00 53.91 90 VAL A O 1
ATOM 737 N N . PHE A 1 91 ? 25.772 -32.772 -9.938 1.00 48.75 91 PHE A N 1
ATOM 738 C CA . PHE A 1 91 ? 24.477 -33.223 -10.463 1.00 48.75 91 PHE A CA 1
ATOM 739 C C . PHE A 1 91 ? 24.127 -32.672 -11.855 1.00 48.75 91 PHE A C 1
ATOM 741 O O . PHE A 1 91 ? 22.983 -32.793 -12.291 1.00 48.75 91 PH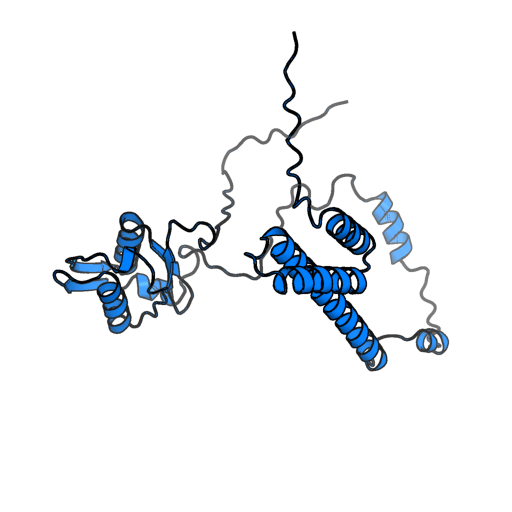E A O 1
ATOM 748 N N . SER A 1 92 ? 25.092 -32.110 -12.585 1.00 46.38 92 SER A N 1
ATOM 749 C CA . SER A 1 92 ? 24.908 -31.691 -13.983 1.00 46.38 92 SER A CA 1
ATOM 750 C C . SER A 1 92 ? 25.806 -32.530 -14.898 1.00 46.38 92 SER A C 1
ATOM 752 O O . SER A 1 92 ? 27.029 -32.423 -14.799 1.00 46.38 92 SER A O 1
ATOM 754 N N . PRO A 1 93 ? 25.256 -33.379 -15.790 1.00 47.84 93 PRO A N 1
ATOM 755 C CA . PRO A 1 93 ? 26.091 -34.192 -16.659 1.00 47.84 93 PRO A CA 1
ATOM 756 C C . PRO A 1 93 ? 26.802 -33.288 -17.673 1.00 47.84 93 PRO A C 1
ATOM 758 O O . PRO A 1 93 ? 26.185 -32.439 -18.317 1.00 47.84 93 PRO A O 1
ATOM 761 N N . SER A 1 94 ? 28.109 -33.483 -17.828 1.00 51.59 94 SER A N 1
ATOM 762 C CA . SER A 1 94 ? 28.898 -32.867 -18.896 1.00 51.59 94 SER A CA 1
ATOM 763 C C . SER A 1 94 ? 28.973 -33.820 -20.094 1.00 51.59 94 SER A C 1
ATOM 765 O O . SER A 1 94 ? 28.846 -35.032 -19.951 1.00 51.59 94 SER A O 1
ATOM 767 N N . ILE A 1 95 ? 29.199 -33.307 -21.305 1.00 46.91 95 ILE A N 1
ATOM 768 C CA . ILE A 1 95 ? 29.205 -34.141 -22.524 1.00 46.91 95 ILE A CA 1
ATOM 769 C C . ILE A 1 95 ? 30.283 -35.244 -22.464 1.00 46.91 95 ILE A C 1
ATOM 771 O O . ILE A 1 95 ? 30.083 -36.327 -23.002 1.00 46.91 95 ILE A O 1
ATOM 775 N N . GLN A 1 96 ? 31.390 -35.027 -21.747 1.00 47.34 96 GLN A N 1
ATOM 776 C CA . GLN A 1 96 ? 32.396 -36.068 -21.500 1.00 47.34 96 GLN A CA 1
ATOM 777 C C . GLN A 1 96 ? 31.915 -37.141 -20.512 1.00 47.34 96 GLN A C 1
ATOM 779 O O . GLN A 1 96 ? 32.209 -38.316 -20.724 1.00 47.34 96 GLN A O 1
ATOM 784 N N . SER A 1 97 ? 31.116 -36.779 -19.498 1.00 48.16 97 SER A N 1
ATOM 785 C CA . SER A 1 97 ? 30.524 -37.753 -18.570 1.00 48.16 97 SER A CA 1
ATOM 786 C C . SER A 1 97 ? 29.405 -38.587 -19.201 1.00 48.16 97 SER A C 1
ATOM 788 O O . SER A 1 97 ? 29.042 -39.607 -18.638 1.00 48.16 97 SER A O 1
ATOM 790 N N . LEU A 1 98 ? 28.888 -38.202 -20.375 1.00 49.25 98 LEU A N 1
ATOM 791 C CA . LEU A 1 98 ? 27.969 -39.024 -21.175 1.00 49.25 98 LEU A CA 1
ATOM 792 C C . LEU A 1 98 ? 28.687 -40.112 -21.995 1.00 49.25 98 LEU A C 1
ATOM 794 O O . LEU A 1 98 ? 28.048 -41.066 -22.423 1.00 49.25 98 LEU A O 1
ATOM 798 N N . VAL A 1 99 ? 29.996 -39.970 -22.241 1.00 52.53 99 VAL A N 1
ATOM 799 C CA . VAL A 1 99 ? 30.771 -40.876 -23.114 1.00 52.53 99 VAL A CA 1
ATOM 800 C C . VAL A 1 99 ? 31.505 -41.955 -22.316 1.00 52.53 99 VAL A C 1
ATOM 802 O O . VAL A 1 99 ? 31.683 -43.065 -22.810 1.00 52.53 99 VAL A O 1
ATOM 805 N N . THR A 1 100 ? 31.926 -41.659 -21.083 1.00 51.44 100 THR A N 1
ATOM 806 C CA . THR A 1 100 ? 32.612 -42.632 -20.211 1.00 51.44 100 THR A CA 1
ATOM 807 C C . THR A 1 100 ? 31.676 -43.410 -19.293 1.00 51.44 100 THR A C 1
ATOM 809 O O . THR A 1 100 ? 32.129 -44.338 -18.625 1.00 51.44 100 THR A O 1
ATOM 812 N N . ASP A 1 101 ? 30.390 -43.064 -19.248 1.00 40.19 101 ASP A N 1
ATOM 813 C CA . ASP A 1 101 ? 29.403 -43.811 -18.476 1.00 40.19 101 ASP A CA 1
ATOM 814 C C . ASP A 1 101 ? 29.016 -45.092 -19.233 1.00 40.19 101 ASP A C 1
ATOM 816 O O . ASP A 1 101 ? 28.045 -45.154 -19.988 1.00 40.19 101 ASP A O 1
ATOM 820 N N . GLN A 1 102 ? 29.836 -46.133 -19.066 1.00 47.09 102 GLN A N 1
ATOM 821 C CA . GLN A 1 102 ? 29.515 -47.500 -19.469 1.00 47.09 102 GLN A CA 1
ATOM 822 C C . GLN A 1 102 ? 28.503 -48.105 -18.494 1.00 47.09 102 GLN A C 1
ATOM 824 O O . GLN A 1 102 ? 28.780 -49.086 -17.804 1.00 47.09 102 GLN A O 1
ATOM 829 N N . THR A 1 103 ? 27.299 -47.545 -18.461 1.00 40.69 103 THR A N 1
ATOM 830 C CA . THR A 1 103 ? 26.149 -48.271 -17.936 1.00 40.69 103 THR A CA 1
ATOM 831 C C . THR A 1 103 ? 25.375 -48.840 -19.112 1.00 40.69 103 THR A C 1
ATOM 833 O O . THR A 1 103 ? 24.306 -48.371 -19.496 1.00 40.69 103 THR A O 1
ATOM 836 N N . ASP A 1 104 ? 25.953 -49.896 -19.678 1.00 41.97 104 ASP A N 1
ATOM 837 C CA . ASP A 1 104 ? 25.289 -50.820 -20.586 1.00 41.97 104 ASP A CA 1
ATOM 838 C C . ASP A 1 104 ? 24.247 -51.611 -19.774 1.00 41.97 104 ASP A C 1
ATOM 840 O O . ASP A 1 104 ? 24.433 -52.750 -19.348 1.00 41.97 104 ASP A O 1
ATOM 844 N N . ARG A 1 105 ? 23.138 -50.948 -19.450 1.00 47.38 105 ARG A N 1
ATOM 845 C CA . ARG A 1 105 ? 21.880 -51.616 -19.139 1.00 47.38 105 ARG A CA 1
ATOM 846 C C . ARG A 1 105 ? 20.981 -51.345 -20.320 1.00 47.38 105 ARG A C 1
ATOM 848 O O . ARG A 1 105 ? 20.261 -50.350 -20.341 1.00 47.38 105 ARG A O 1
ATOM 855 N N . GLY A 1 106 ? 21.055 -52.238 -21.304 1.00 45.88 106 GLY A N 1
ATOM 856 C CA . GLY A 1 106 ? 20.066 -52.336 -22.363 1.00 45.88 106 GLY A CA 1
ATOM 857 C C . GLY A 1 106 ? 18.674 -52.310 -21.743 1.00 45.88 106 GLY A C 1
ATOM 858 O O . GLY A 1 106 ? 18.239 -53.263 -21.099 1.00 45.88 106 GLY A O 1
ATOM 859 N N . LEU A 1 107 ? 18.000 -51.177 -21.888 1.00 49.72 107 LEU A N 1
ATOM 860 C CA . LEU A 1 107 ? 16.599 -51.043 -21.552 1.00 49.72 107 LEU A CA 1
ATOM 861 C C . LEU A 1 107 ? 15.832 -51.378 -22.835 1.00 49.72 107 LEU A C 1
ATOM 863 O O . LEU A 1 107 ? 16.201 -50.866 -23.897 1.00 49.72 107 LEU A O 1
ATOM 867 N N . PRO A 1 108 ? 14.804 -52.247 -22.775 1.00 47.75 108 PRO A N 1
ATOM 868 C CA . PRO A 1 108 ? 13.964 -52.543 -23.934 1.00 47.75 108 PRO A CA 1
ATOM 869 C C . PRO A 1 108 ? 13.446 -51.227 -24.535 1.00 47.75 108 PRO A C 1
ATOM 871 O O . PRO A 1 108 ? 13.413 -50.228 -23.806 1.00 47.75 108 PRO A O 1
ATOM 874 N N . PRO A 1 109 ? 13.042 -51.195 -25.826 1.00 49.53 109 PRO A N 1
ATOM 875 C CA . PRO A 1 109 ? 12.449 -50.001 -26.428 1.00 49.53 109 PRO A CA 1
ATOM 876 C C . PRO A 1 109 ? 11.436 -49.438 -25.442 1.00 49.53 109 PRO A C 1
ATOM 878 O O . PRO A 1 109 ? 10.486 -50.137 -25.075 1.00 49.53 109 PRO A O 1
ATOM 881 N N . ARG A 1 110 ? 11.757 -48.256 -24.893 1.00 49.72 110 ARG A N 1
ATOM 882 C CA . ARG A 1 110 ? 11.106 -47.769 -23.680 1.00 49.72 110 ARG A CA 1
ATOM 883 C C . ARG A 1 110 ? 9.614 -47.783 -23.938 1.00 49.72 110 ARG A C 1
ATOM 885 O O . ARG A 1 110 ? 9.160 -47.232 -24.942 1.00 49.72 110 ARG A O 1
ATOM 892 N N . LYS A 1 111 ? 8.883 -48.435 -23.037 1.00 50.31 111 LYS A N 1
ATOM 893 C CA . LYS A 1 111 ? 7.423 -48.444 -23.013 1.00 50.31 111 LYS A CA 1
ATOM 894 C C . LYS A 1 111 ? 6.889 -47.021 -23.237 1.00 50.31 111 LYS A C 1
ATOM 896 O O . LYS A 1 111 ? 6.020 -46.836 -24.069 1.00 50.31 111 LYS A O 1
ATOM 901 N N . ASP A 1 112 ? 7.579 -46.031 -22.673 1.00 53.28 112 ASP A N 1
ATOM 902 C CA . ASP A 1 112 ? 7.365 -44.591 -22.832 1.00 53.28 112 ASP A CA 1
ATOM 903 C C . ASP A 1 112 ? 7.290 -44.073 -24.278 1.00 53.28 112 ASP A C 1
ATOM 905 O O . ASP A 1 112 ? 6.528 -43.153 -24.531 1.00 53.28 112 ASP A O 1
ATOM 909 N N . LEU A 1 113 ? 8.045 -44.613 -25.245 1.00 47.88 113 LEU A N 1
ATOM 910 C CA . LEU A 1 113 ? 8.007 -44.120 -26.634 1.00 47.88 113 LEU A CA 1
ATOM 911 C C . LEU A 1 113 ? 6.826 -44.696 -27.421 1.00 47.88 113 LEU A C 1
ATOM 913 O O . LEU A 1 113 ? 6.230 -43.992 -28.231 1.00 47.88 113 LEU A O 1
ATOM 917 N N . ARG A 1 114 ? 6.465 -45.962 -27.177 1.00 51.44 114 ARG A N 1
ATOM 918 C CA . ARG A 1 114 ? 5.237 -46.546 -27.740 1.00 51.44 114 ARG A CA 1
ATOM 919 C C . ARG A 1 114 ? 3.999 -45.982 -27.056 1.00 51.44 114 ARG A C 1
ATOM 921 O O . ARG A 1 114 ? 3.047 -45.651 -27.752 1.00 51.44 114 ARG A O 1
ATOM 928 N N . ASP A 1 115 ? 4.053 -45.826 -25.738 1.00 53.03 115 ASP A N 1
ATOM 929 C CA . ASP A 1 115 ? 2.993 -45.230 -24.936 1.00 53.03 115 ASP A CA 1
ATOM 930 C C . ASP A 1 115 ? 2.824 -43.751 -25.300 1.00 53.03 115 ASP A C 1
ATOM 932 O O . ASP A 1 115 ? 1.693 -43.337 -25.466 1.00 53.03 115 ASP A O 1
ATOM 936 N N . ALA A 1 116 ? 3.887 -42.970 -25.540 1.00 56.53 116 ALA A N 1
ATOM 937 C CA . ALA A 1 116 ? 3.762 -41.574 -25.981 1.00 56.53 116 ALA A CA 1
ATOM 938 C C . ALA A 1 116 ? 3.135 -41.450 -27.376 1.00 56.53 116 ALA A C 1
ATOM 940 O O . ALA A 1 116 ? 2.290 -40.586 -27.589 1.00 56.53 116 ALA A O 1
ATOM 941 N N . VAL A 1 117 ? 3.506 -42.314 -28.326 1.00 56.50 117 VAL A N 1
ATOM 942 C CA . VAL A 1 117 ? 2.902 -42.303 -29.669 1.00 56.50 117 VAL A CA 1
ATOM 943 C C . VAL A 1 117 ? 1.441 -42.760 -29.610 1.00 56.50 117 VAL A C 1
ATOM 945 O O . VAL A 1 117 ? 0.582 -42.091 -30.178 1.00 56.50 117 VAL A O 1
ATOM 948 N N . GLN A 1 118 ? 1.128 -43.814 -28.847 1.00 56.12 118 GLN A N 1
ATOM 949 C CA . GLN A 1 118 ? -0.258 -44.227 -28.597 1.00 56.12 118 GLN A CA 1
ATOM 950 C C . GLN A 1 118 ? -1.050 -43.178 -27.815 1.00 56.12 118 GLN A C 1
ATOM 952 O O . GLN A 1 118 ? -2.237 -43.019 -28.058 1.00 56.12 118 GLN A O 1
ATOM 957 N N . GLN A 1 119 ? -0.421 -42.445 -26.902 1.00 57.19 119 GLN A N 1
ATOM 958 C CA . GLN A 1 119 ? -1.045 -41.377 -26.129 1.00 57.19 119 GLN A CA 1
ATOM 959 C C . GLN A 1 119 ? -1.320 -40.160 -27.009 1.00 57.19 119 GLN A C 1
ATOM 961 O O . GLN A 1 119 ? -2.381 -39.572 -26.865 1.00 57.19 119 GLN A O 1
ATOM 966 N N . ILE A 1 120 ? -0.443 -39.816 -27.958 1.00 57.00 120 ILE A N 1
ATOM 967 C CA . ILE A 1 120 ? -0.686 -38.762 -28.958 1.00 57.00 120 ILE A CA 1
ATOM 968 C C . ILE A 1 120 ? -1.830 -39.167 -29.897 1.00 57.00 120 ILE A C 1
ATOM 970 O O . ILE A 1 120 ? -2.718 -38.356 -30.145 1.00 57.00 120 ILE A O 1
ATOM 974 N N . GLU A 1 121 ? -1.857 -40.418 -30.367 1.00 56.47 121 GLU A N 1
ATOM 975 C CA . GLU A 1 121 ? -2.956 -40.943 -31.195 1.00 56.47 121 GLU A CA 1
ATOM 976 C C . GLU A 1 121 ? -4.279 -41.079 -30.420 1.00 56.47 121 GLU A C 1
ATOM 978 O O . GLU A 1 121 ? -5.351 -40.928 -31.003 1.00 56.47 121 GLU A O 1
ATOM 983 N N . ALA A 1 122 ? -4.219 -41.328 -29.108 1.00 58.84 122 ALA A N 1
ATOM 984 C CA . ALA A 1 122 ? -5.380 -41.481 -28.231 1.00 58.84 122 ALA A CA 1
ATOM 985 C C . ALA A 1 122 ? -5.770 -40.199 -27.475 1.00 58.84 122 ALA A C 1
ATOM 987 O O . ALA A 1 122 ? -6.739 -40.231 -26.714 1.00 58.84 122 ALA A O 1
ATOM 988 N N . THR A 1 123 ? -5.049 -39.083 -27.651 1.00 54.91 123 THR A N 1
ATOM 989 C CA . THR A 1 123 ? -5.384 -37.808 -26.999 1.00 54.91 123 THR A CA 1
ATOM 990 C C . THR A 1 123 ? -6.697 -37.299 -27.598 1.00 54.91 123 THR A C 1
ATOM 992 O O . THR A 1 123 ? -6.754 -37.023 -28.799 1.00 54.91 123 THR A O 1
ATOM 995 N N . PRO A 1 124 ? -7.773 -37.159 -26.805 1.00 56.62 124 PRO A N 1
ATOM 996 C CA . PRO A 1 124 ? -9.005 -36.558 -27.290 1.00 56.62 124 PRO A CA 1
ATOM 997 C C . PRO A 1 124 ? -8.723 -35.132 -27.775 1.00 56.62 124 PRO A C 1
ATOM 999 O O . PRO A 1 124 ? -7.977 -34.395 -27.138 1.00 56.62 124 PRO A O 1
ATOM 1002 N N . TYR A 1 125 ? -9.367 -34.708 -28.868 1.00 58.34 125 TYR A N 1
ATOM 1003 C CA . TYR A 1 125 ? -9.258 -33.338 -29.406 1.00 58.34 125 TYR A CA 1
ATOM 1004 C C . TYR A 1 125 ? -9.574 -32.245 -28.363 1.00 58.34 125 TYR A C 1
ATOM 1006 O O . TYR A 1 125 ? -9.212 -31.080 -28.511 1.00 58.34 125 TYR A O 1
ATOM 1014 N N . VAL A 1 126 ? -10.252 -32.635 -27.287 1.00 56.91 126 VAL A N 1
ATOM 1015 C CA . VAL A 1 126 ? -10.613 -31.786 -26.166 1.00 56.91 126 VAL A CA 1
ATOM 1016 C C . VAL A 1 126 ? -9.573 -31.951 -25.043 1.00 56.91 126 VAL A C 1
ATOM 1018 O O . VAL A 1 126 ? -9.422 -33.063 -24.534 1.00 56.91 126 VAL A O 1
ATOM 1021 N N . PRO A 1 127 ? -8.881 -30.871 -24.622 1.00 54.78 127 PRO A N 1
ATOM 1022 C CA . PRO A 1 127 ? -7.872 -30.927 -23.567 1.00 54.78 127 PRO A CA 1
ATOM 1023 C C . PRO A 1 127 ? -8.434 -31.433 -22.239 1.00 54.78 127 PRO A C 1
ATOM 1025 O O . PRO A 1 127 ? -9.582 -31.162 -21.893 1.00 54.78 127 PRO A O 1
ATOM 1028 N N . ASP A 1 128 ? -7.584 -32.057 -21.426 1.00 59.19 128 ASP A N 1
ATOM 1029 C CA . ASP A 1 128 ? -7.944 -32.533 -20.086 1.00 59.19 128 ASP A CA 1
ATOM 1030 C C . ASP A 1 128 ? -8.481 -31.446 -19.141 1.00 59.19 128 ASP A C 1
ATOM 1032 O O . ASP A 1 128 ? -9.100 -31.779 -18.134 1.00 59.19 128 ASP A O 1
ATOM 1036 N N . SER A 1 129 ? -8.245 -30.165 -19.436 1.00 56.38 129 SER A N 1
ATOM 1037 C CA . SER A 1 129 ? -8.761 -29.011 -18.691 1.00 56.38 129 SER A CA 1
ATOM 1038 C C . SER A 1 129 ? -10.198 -28.627 -19.064 1.00 56.38 129 SER A C 1
ATOM 1040 O O . SER A 1 129 ? -10.822 -27.820 -18.374 1.00 56.38 129 SER A O 1
ATOM 1042 N N . PHE A 1 130 ? -10.756 -29.191 -20.135 1.00 47.41 130 PHE A N 1
ATOM 1043 C CA . PHE A 1 130 ? -12.109 -28.881 -20.577 1.00 47.41 130 PHE A CA 1
ATOM 1044 C C . PHE A 1 130 ? -13.119 -29.452 -19.575 1.00 47.41 130 PHE A C 1
ATOM 1046 O O . PHE A 1 130 ? -13.114 -30.642 -19.267 1.00 47.41 130 PHE A O 1
ATOM 1053 N N . ASN A 1 131 ? -13.970 -28.588 -19.020 1.00 46.47 131 ASN A N 1
ATOM 1054 C CA . ASN A 1 131 ? -14.879 -28.902 -17.910 1.00 46.47 131 ASN A CA 1
ATOM 1055 C C . ASN A 1 131 ? -14.218 -29.349 -16.585 1.00 46.47 131 ASN A C 1
ATOM 1057 O O . ASN A 1 131 ? -14.943 -29.736 -15.664 1.00 46.47 131 ASN A O 1
ATOM 1061 N N . LYS A 1 132 ? -12.889 -29.248 -16.425 1.00 53.12 132 LYS A N 1
ATOM 1062 C CA . LYS A 1 132 ? -12.220 -29.469 -15.130 1.00 53.12 132 LYS A CA 1
ATOM 1063 C C . LYS A 1 132 ? -11.860 -28.129 -14.487 1.00 53.12 132 LYS A C 1
ATOM 1065 O O . LYS A 1 132 ? -11.062 -27.360 -15.013 1.00 53.12 132 LYS A O 1
ATOM 1070 N N . THR A 1 133 ? -12.439 -27.851 -13.322 1.00 48.47 133 THR A N 1
ATOM 1071 C CA . THR A 1 133 ? -12.095 -26.677 -12.512 1.00 48.47 133 THR A CA 1
ATOM 1072 C C . THR A 1 133 ? -10.720 -26.895 -11.885 1.00 48.47 133 THR A C 1
ATOM 1074 O O . THR A 1 133 ? -10.589 -27.657 -10.929 1.00 48.47 133 THR A O 1
ATOM 1077 N N . MET A 1 134 ? -9.682 -26.256 -12.421 1.00 43.44 134 MET A N 1
ATOM 1078 C CA . MET A 1 134 ? -8.379 -26.215 -11.762 1.00 43.44 134 MET A CA 1
ATOM 1079 C C . MET A 1 134 ? -8.421 -25.145 -10.672 1.00 43.44 134 MET A C 1
ATOM 1081 O O . MET A 1 134 ? -8.466 -23.952 -10.965 1.00 43.44 134 MET A O 1
ATOM 1085 N N . THR A 1 135 ? -8.426 -25.566 -9.409 1.00 39.84 135 THR A N 1
ATOM 1086 C CA . THR A 1 135 ? -8.207 -24.655 -8.284 1.00 39.84 135 THR A CA 1
ATOM 1087 C C . THR A 1 135 ? -6.751 -24.207 -8.330 1.00 39.84 135 THR A C 1
ATOM 1089 O O . THR A 1 135 ? -5.852 -24.936 -7.917 1.00 39.84 135 THR A O 1
ATOM 1092 N N . ILE A 1 136 ? -6.505 -23.023 -8.885 1.00 43.66 136 ILE A N 1
ATOM 1093 C CA . ILE A 1 136 ? -5.197 -22.375 -8.817 1.00 43.66 136 ILE A CA 1
ATOM 1094 C C . ILE A 1 136 ? -5.030 -21.909 -7.370 1.00 43.66 136 ILE A C 1
ATOM 1096 O O . ILE A 1 136 ? -5.534 -20.854 -6.990 1.00 43.66 136 ILE A O 1
ATOM 1100 N N . LEU A 1 137 ? -4.349 -22.707 -6.550 1.00 41.25 137 LEU A N 1
ATOM 1101 C CA . LEU A 1 137 ? -3.818 -22.241 -5.274 1.00 41.25 137 LEU A CA 1
ATOM 1102 C C . LEU A 1 137 ? -2.682 -21.270 -5.605 1.00 41.25 137 LEU A C 1
ATOM 1104 O O . LEU A 1 137 ? -1.537 -21.679 -5.797 1.00 41.25 137 LEU A O 1
ATOM 1108 N N . ARG A 1 138 ? -3.000 -19.977 -5.750 1.00 40.56 138 ARG A N 1
ATOM 1109 C CA . ARG A 1 138 ? -1.956 -18.954 -5.670 1.00 40.56 138 ARG A CA 1
ATOM 1110 C C . ARG A 1 138 ? -1.379 -19.054 -4.263 1.00 40.56 138 ARG A C 1
ATOM 1112 O O . ARG A 1 138 ? -2.124 -18.962 -3.295 1.00 40.56 138 ARG A O 1
ATOM 1119 N N . SER A 1 139 ? -0.067 -19.214 -4.152 1.00 42.75 139 SER A N 1
ATOM 1120 C CA . SER A 1 139 ? 0.679 -19.189 -2.888 1.00 42.75 139 SER A CA 1
ATOM 1121 C C . SER A 1 139 ? 0.775 -17.775 -2.289 1.00 42.75 139 SER A C 1
ATOM 1123 O O . SER A 1 139 ? 1.819 -17.371 -1.787 1.00 42.75 139 SER A O 1
ATOM 1125 N N . SER A 1 140 ? -0.298 -16.999 -2.397 1.00 42.66 140 SER A N 1
ATOM 1126 C CA . SER A 1 140 ? -0.517 -15.773 -1.650 1.00 42.66 140 SER A CA 1
ATOM 1127 C C . SER A 1 140 ? -1.849 -15.974 -0.947 1.00 42.66 140 SER A C 1
ATOM 1129 O O . SER A 1 140 ? -2.907 -15.659 -1.496 1.00 42.66 140 SER A O 1
ATOM 1131 N N . GLU A 1 141 ? -1.797 -16.585 0.229 1.00 45.50 141 GLU A N 1
ATOM 1132 C CA . GLU A 1 141 ? -2.895 -16.583 1.188 1.00 45.50 141 GLU A CA 1
ATOM 1133 C C . GLU A 1 141 ? -3.132 -15.127 1.617 1.00 45.50 141 GLU A C 1
ATOM 1135 O O . GLU A 1 141 ? -2.676 -14.672 2.655 1.00 45.50 141 GLU A O 1
ATOM 1140 N N . MET A 1 142 ? -3.779 -14.344 0.756 1.00 43.94 142 MET A N 1
ATOM 1141 C CA . MET A 1 142 ? -4.397 -13.090 1.153 1.00 43.94 142 MET A CA 1
ATOM 1142 C C . MET A 1 142 ? -5.794 -13.465 1.608 1.00 43.94 142 MET A C 1
ATOM 1144 O O . MET A 1 142 ? -6.689 -13.729 0.804 1.00 43.94 142 MET A O 1
ATOM 1148 N N . PHE A 1 143 ? -5.903 -13.622 2.919 1.00 41.84 143 PHE A N 1
ATOM 1149 C CA . PHE A 1 143 ? -7.120 -13.975 3.615 1.00 41.84 143 PHE A CA 1
ATOM 1150 C C . PHE A 1 143 ? -8.218 -12.944 3.338 1.00 41.84 143 PHE A C 1
ATOM 1152 O O . PHE A 1 143 ? -8.082 -11.764 3.647 1.00 41.84 143 PHE A O 1
ATOM 1159 N N . ASP A 1 144 ? -9.338 -13.413 2.789 1.00 41.31 144 ASP A N 1
ATOM 1160 C CA . ASP A 1 144 ? -10.622 -12.732 2.915 1.00 41.31 144 ASP A CA 1
ATOM 1161 C C . ASP A 1 144 ? -10.994 -12.802 4.407 1.00 41.31 144 ASP A C 1
ATOM 1163 O O . ASP A 1 144 ? -11.097 -13.896 4.975 1.00 41.31 144 ASP A O 1
ATOM 1167 N N . PHE A 1 145 ? -11.161 -11.642 5.052 1.00 43.53 145 PHE A N 1
ATOM 1168 C CA . PHE A 1 145 ? -11.491 -11.475 6.478 1.00 43.53 145 PHE A CA 1
ATOM 1169 C C . PHE A 1 145 ? -12.731 -12.274 6.921 1.00 43.53 145 PHE A C 1
ATOM 1171 O O . PHE A 1 145 ? -12.991 -12.426 8.115 1.00 43.53 145 PHE A O 1
ATOM 1178 N N . THR A 1 146 ? -13.499 -12.805 5.968 1.00 42.62 146 THR A N 1
ATOM 1179 C CA . THR A 1 146 ? -14.664 -13.654 6.208 1.00 42.62 146 THR A CA 1
ATOM 1180 C C . THR A 1 146 ? -14.373 -15.159 6.286 1.00 42.62 146 THR A C 1
ATOM 1182 O O . THR A 1 146 ? -15.258 -15.902 6.714 1.00 42.62 146 THR A O 1
ATOM 1185 N N . THR A 1 147 ? -13.185 -15.650 5.895 1.00 45.47 147 THR A N 1
ATOM 1186 C CA . THR A 1 147 ? -12.979 -17.100 5.667 1.00 45.47 147 THR A CA 1
ATOM 1187 C C . THR A 1 147 ? -12.022 -17.829 6.603 1.00 45.47 147 THR A C 1
ATOM 1189 O O . THR A 1 147 ? -12.211 -19.035 6.766 1.00 45.47 147 THR A O 1
ATOM 1192 N N . GLN A 1 148 ? -11.080 -17.179 7.293 1.00 44.34 148 GLN A N 1
ATOM 1193 C CA . GLN A 1 148 ? -10.341 -17.830 8.386 1.00 44.34 148 GLN A CA 1
ATOM 1194 C C . GLN A 1 148 ? -10.102 -16.857 9.543 1.00 44.34 148 GLN A C 1
ATOM 1196 O O . GLN A 1 148 ? -9.623 -15.745 9.354 1.00 44.34 148 GLN A O 1
ATOM 1201 N N . GLN A 1 149 ? -10.468 -17.280 10.755 1.00 52.12 149 GLN A N 1
ATOM 1202 C CA . GLN A 1 149 ? -10.260 -16.531 11.995 1.00 52.12 149 GLN A CA 1
ATOM 1203 C C . GLN A 1 149 ? -8.757 -16.443 12.325 1.00 52.12 149 GLN A C 1
ATOM 1205 O O . GLN A 1 149 ? -8.258 -17.193 13.164 1.00 52.12 149 GLN A O 1
ATOM 1210 N N . GLY A 1 150 ? -8.036 -15.540 11.658 1.00 64.25 150 GLY A N 1
ATOM 1211 C CA . GLY A 1 150 ? -6.689 -15.121 12.051 1.00 64.25 150 GLY A CA 1
ATOM 1212 C C . GLY A 1 150 ? -6.705 -14.364 13.385 1.00 64.25 150 GLY A C 1
ATOM 1213 O O . GLY A 1 150 ? -7.766 -13.958 13.871 1.00 64.25 150 GLY A O 1
ATOM 1214 N N . ARG A 1 151 ? -5.532 -14.160 13.999 1.00 72.25 151 ARG A N 1
ATOM 1215 C CA . ARG A 1 151 ? -5.384 -13.420 15.270 1.00 72.25 151 ARG A CA 1
ATOM 1216 C C . ARG A 1 151 ? -6.091 -12.060 15.208 1.00 72.25 151 ARG A C 1
ATOM 1218 O O . ARG A 1 151 ? -6.917 -11.771 16.069 1.00 72.25 151 ARG A O 1
ATOM 1225 N N . MET A 1 152 ? -5.865 -11.304 14.135 1.00 78.50 152 MET A N 1
ATOM 1226 C CA . MET A 1 152 ? -6.484 -9.996 13.910 1.00 78.50 152 MET A CA 1
ATOM 1227 C C . MET A 1 152 ? -8.012 -10.020 13.783 1.00 78.50 152 MET A C 1
ATOM 1229 O O . MET A 1 152 ? -8.664 -9.064 14.188 1.00 78.50 152 MET A O 1
ATOM 1233 N N . ALA A 1 153 ? -8.625 -11.112 13.316 1.00 76.00 153 ALA A N 1
ATOM 1234 C CA . ALA A 1 153 ? -10.087 -11.213 13.284 1.00 76.00 153 ALA A CA 1
ATOM 1235 C C . ALA A 1 153 ? -10.698 -11.204 14.699 1.00 76.00 153 ALA A C 1
ATOM 1237 O O . ALA A 1 153 ? -11.799 -10.695 14.891 1.00 76.00 153 ALA A O 1
ATOM 1238 N N . ARG A 1 154 ? -9.976 -11.731 15.700 1.00 82.31 154 ARG A N 1
ATOM 1239 C CA . ARG A 1 154 ? -10.393 -11.666 17.112 1.00 82.31 154 ARG A CA 1
ATOM 1240 C C . ARG A 1 154 ? -10.226 -10.265 17.684 1.00 82.31 154 ARG A C 1
ATOM 1242 O O . ARG A 1 154 ? -11.075 -9.827 18.448 1.00 82.31 154 ARG A O 1
ATOM 1249 N N . GLU A 1 155 ? -9.159 -9.574 17.291 1.00 86.25 155 GLU A N 1
ATOM 1250 C CA . GLU A 1 155 ? -8.904 -8.186 17.687 1.00 86.25 155 GLU A CA 1
ATOM 1251 C C . GLU A 1 155 ? -9.994 -7.243 17.162 1.00 86.25 155 GLU A C 1
ATOM 1253 O O . GLU A 1 155 ? -10.498 -6.398 17.894 1.00 86.25 155 GLU A O 1
ATOM 1258 N N . LEU A 1 156 ? -10.441 -7.447 15.921 1.00 87.00 156 LEU A N 1
ATOM 1259 C CA . LEU A 1 156 ? -11.518 -6.659 15.320 1.00 87.00 156 LEU A CA 1
ATOM 1260 C C . LEU A 1 156 ? -12.897 -6.892 15.963 1.00 87.00 156 LEU A C 1
ATOM 1262 O O . LEU A 1 156 ? -13.759 -6.019 15.867 1.00 87.00 156 LEU A O 1
ATOM 1266 N N . ASP A 1 157 ? -13.117 -8.033 16.622 1.00 89.00 157 ASP A N 1
ATOM 1267 C CA . ASP A 1 157 ? -14.377 -8.332 17.320 1.00 89.00 157 ASP A CA 1
ATOM 1268 C C . ASP A 1 157 ? -14.409 -7.777 18.759 1.00 89.00 157 ASP A C 1
ATOM 1270 O O . ASP A 1 157 ? -15.449 -7.833 19.418 1.00 89.00 157 ASP A O 1
ATOM 1274 N N . LYS A 1 158 ? -13.298 -7.208 19.255 1.00 89.56 158 LYS A N 1
ATOM 1275 C CA . LYS A 1 158 ? -13.243 -6.570 20.578 1.00 89.56 158 LYS A CA 1
ATOM 1276 C C . LYS A 1 158 ? -14.143 -5.334 20.636 1.00 89.56 158 LYS A C 1
ATOM 1278 O O . LYS A 1 158 ? -14.204 -4.527 19.707 1.00 89.56 158 LYS A O 1
ATOM 1283 N N . GLU A 1 159 ? -14.823 -5.181 21.768 1.00 92.75 159 GLU A N 1
ATOM 1284 C CA . GLU A 1 159 ? -15.668 -4.027 22.062 1.00 92.75 159 GLU A CA 1
ATOM 1285 C C . GLU A 1 159 ? -14.842 -2.882 22.657 1.00 92.75 159 GLU A C 1
ATOM 1287 O O . GLU A 1 159 ? -14.313 -2.983 23.764 1.00 92.75 159 GLU A O 1
ATOM 1292 N N . ILE A 1 160 ? -14.807 -1.757 21.952 1.00 90.81 160 ILE A N 1
ATOM 1293 C CA . ILE A 1 160 ? -14.113 -0.540 22.351 1.00 90.81 160 ILE A CA 1
ATOM 1294 C C . ILE A 1 160 ? -15.092 0.511 22.880 1.00 90.81 160 ILE A C 1
ATOM 1296 O O . ILE A 1 160 ? -16.246 0.625 22.458 1.00 90.81 160 ILE A O 1
ATOM 1300 N N . SER A 1 161 ? -14.624 1.294 23.851 1.00 92.12 161 SER A N 1
ATOM 1301 C CA . SER A 1 161 ? -15.348 2.445 24.397 1.00 92.12 161 SER A CA 1
ATOM 1302 C C . SER A 1 161 ? -14.406 3.634 24.471 1.00 92.12 161 SER A C 1
ATOM 1304 O O . SER A 1 161 ? -13.391 3.584 25.179 1.00 92.12 161 SER A O 1
ATOM 1306 N N . VAL A 1 162 ? -14.741 4.685 23.731 1.00 88.81 162 VAL A N 1
ATOM 1307 C CA . VAL A 1 162 ? -13.915 5.880 23.577 1.00 88.81 162 VAL A CA 1
ATOM 1308 C C . VAL A 1 162 ? -14.811 7.108 23.589 1.00 88.81 162 VAL A C 1
ATOM 1310 O O . VAL A 1 162 ? -15.886 7.132 22.983 1.00 88.81 162 VAL A O 1
ATOM 1313 N N . LYS A 1 163 ? -14.345 8.137 24.294 1.00 92.12 163 LYS A N 1
ATOM 1314 C CA . LYS A 1 163 ? -14.935 9.466 24.268 1.00 92.12 163 LYS A CA 1
ATOM 1315 C C . LYS A 1 163 ? -13.828 10.491 24.066 1.00 92.12 163 LYS A C 1
ATOM 1317 O O . LYS A 1 163 ? -12.969 10.628 24.932 1.00 92.12 163 LYS A O 1
ATOM 1322 N N . MET A 1 164 ? -13.872 11.187 22.940 1.00 90.88 164 MET A N 1
ATOM 1323 C CA . MET A 1 164 ? -12.907 12.209 22.544 1.00 90.88 164 MET A CA 1
ATOM 1324 C C . MET A 1 164 ?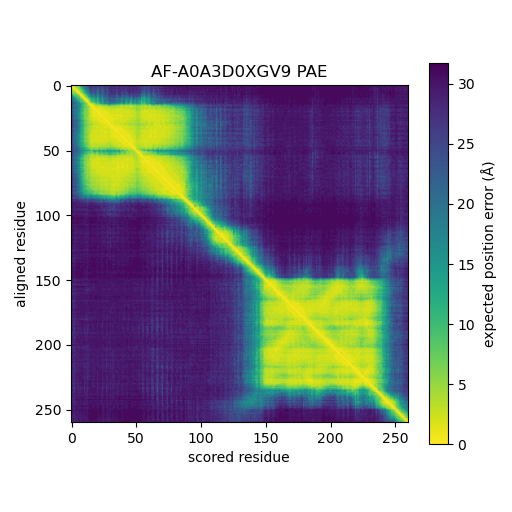 -13.650 13.343 21.847 1.00 90.88 164 MET A C 1
ATOM 1326 O O . MET A 1 164 ? -14.574 13.092 21.073 1.00 90.88 164 MET A O 1
ATOM 1330 N N . ASP A 1 165 ? -13.238 14.578 22.110 1.00 90.94 165 ASP A N 1
ATOM 1331 C CA . ASP A 1 165 ? -13.881 15.779 21.582 1.00 90.94 165 ASP A CA 1
ATOM 1332 C C . ASP A 1 165 ? -12.874 16.578 20.736 1.00 90.94 165 ASP A C 1
ATOM 1334 O O . ASP A 1 165 ? -11.811 16.939 21.236 1.00 90.94 165 ASP A O 1
ATOM 1338 N N . ASP A 1 166 ? -13.224 16.867 19.477 1.00 92.00 166 ASP A N 1
ATOM 1339 C CA . ASP A 1 166 ? -12.438 17.665 18.514 1.00 92.00 166 ASP A CA 1
ATOM 1340 C C . ASP A 1 166 ? -10.996 17.167 18.270 1.00 92.00 166 ASP A C 1
ATOM 1342 O O . ASP A 1 166 ? -10.038 17.943 18.298 1.00 92.00 166 ASP A O 1
ATOM 1346 N N . VAL A 1 167 ? -10.834 15.866 18.017 1.00 93.25 167 VAL A N 1
ATOM 1347 C CA . VAL A 1 167 ? -9.524 15.219 17.824 1.00 93.25 167 VAL A CA 1
ATOM 1348 C C . VAL A 1 167 ? -9.333 14.781 16.371 1.00 93.25 167 VAL A C 1
ATOM 1350 O O . VAL A 1 167 ? -10.280 14.355 15.713 1.00 93.25 167 VAL A O 1
ATOM 1353 N N . ASP A 1 168 ? -8.105 14.879 15.861 1.00 93.56 168 ASP A N 1
ATOM 1354 C CA . ASP A 1 168 ? -7.748 14.409 14.519 1.00 93.56 168 ASP A CA 1
ATOM 1355 C C . ASP A 1 168 ? -7.930 12.887 14.390 1.00 93.56 168 ASP A C 1
ATOM 1357 O O . ASP A 1 168 ? -7.603 12.124 15.306 1.00 93.56 168 ASP A O 1
ATOM 1361 N N . LEU A 1 169 ? -8.411 12.431 13.231 1.00 91.75 169 LEU A N 1
ATOM 1362 C CA . LEU A 1 169 ? -8.666 11.014 12.962 1.00 91.75 169 LEU A CA 1
ATOM 1363 C C . LEU A 1 169 ? -7.417 10.135 13.152 1.00 91.75 169 LEU A C 1
ATOM 1365 O O . LEU A 1 169 ? -7.545 9.011 13.635 1.00 91.75 169 LEU A O 1
ATOM 1369 N N . GLU A 1 170 ? -6.226 10.646 12.815 1.00 92.44 170 GLU A N 1
ATOM 1370 C CA . GLU A 1 170 ? -4.948 9.964 13.074 1.00 92.44 170 GLU A CA 1
ATOM 1371 C C . GLU A 1 170 ? -4.816 9.592 14.553 1.00 92.44 170 GLU A C 1
ATOM 1373 O O . GLU A 1 170 ? -4.663 8.422 14.897 1.00 92.44 170 GLU A O 1
ATOM 1378 N N . THR A 1 171 ? -4.951 10.583 15.431 1.00 92.50 171 THR A N 1
ATOM 1379 C CA . THR A 1 171 ? -4.817 10.405 16.878 1.00 92.50 171 THR A CA 1
ATOM 1380 C C . THR A 1 171 ? -5.844 9.412 17.411 1.00 92.50 171 THR A C 1
ATOM 1382 O O . THR A 1 171 ? -5.485 8.541 18.196 1.00 92.50 171 THR A O 1
ATOM 1385 N N . ILE A 1 172 ? -7.096 9.476 16.939 1.00 91.56 172 ILE A N 1
ATOM 1386 C CA . ILE A 1 172 ? -8.147 8.535 17.358 1.00 91.56 172 ILE A CA 1
ATOM 1387 C C . ILE A 1 172 ? -7.761 7.092 16.998 1.00 91.56 172 ILE A C 1
ATOM 1389 O O . ILE A 1 172 ? -7.864 6.203 17.842 1.00 91.56 172 ILE A O 1
ATOM 1393 N N . ILE A 1 173 ? -7.314 6.841 15.761 1.00 91.69 173 ILE A N 1
ATOM 1394 C CA . ILE A 1 173 ? -6.954 5.491 15.298 1.00 91.69 173 ILE A CA 1
ATOM 1395 C C . ILE A 1 173 ? -5.739 4.956 16.063 1.00 91.69 173 ILE A C 1
ATOM 1397 O O . ILE A 1 173 ? -5.769 3.815 16.526 1.00 91.69 173 ILE A O 1
ATOM 1401 N N . PHE A 1 174 ? -4.686 5.761 16.219 1.00 91.88 174 PHE A N 1
ATOM 1402 C CA . PHE A 1 174 ? -3.460 5.315 16.884 1.00 91.88 174 PHE A CA 1
ATOM 1403 C C . PHE A 1 174 ? -3.631 5.156 18.400 1.00 91.88 174 PHE A C 1
ATOM 1405 O O . PHE A 1 174 ? -3.110 4.193 18.952 1.00 91.88 174 PHE A O 1
ATOM 1412 N N . GLU A 1 175 ? -4.430 5.992 19.068 1.00 91.31 175 GLU A N 1
ATOM 1413 C CA . GLU A 1 175 ? -4.731 5.809 20.496 1.00 91.31 175 GLU A CA 1
ATOM 1414 C C . GLU A 1 175 ? -5.570 4.543 20.744 1.00 91.31 175 GLU A C 1
ATOM 1416 O O . GLU A 1 175 ? -5.355 3.831 21.728 1.00 91.31 175 GLU A O 1
ATOM 1421 N N . ILE A 1 176 ? -6.492 4.210 19.831 1.00 90.50 176 ILE A N 1
ATOM 1422 C CA . ILE A 1 176 ? -7.205 2.924 19.864 1.00 90.50 176 ILE A CA 1
ATOM 1423 C C . ILE A 1 176 ? -6.229 1.762 19.634 1.00 90.50 176 ILE A C 1
ATOM 1425 O O . ILE A 1 176 ? -6.317 0.760 20.339 1.00 90.50 176 ILE A O 1
ATOM 1429 N N . GLY A 1 177 ? -5.289 1.896 18.695 1.00 89.75 177 GLY A N 1
ATOM 1430 C CA . GLY A 1 177 ? -4.241 0.899 18.455 1.00 89.75 177 GLY A CA 1
ATOM 1431 C C . GLY A 1 177 ? -3.386 0.616 19.682 1.00 89.75 177 GLY A C 1
ATOM 1432 O O . GLY A 1 177 ? -3.227 -0.544 20.064 1.00 89.75 177 GLY A O 1
ATOM 1433 N N . ASP A 1 178 ? -2.921 1.670 20.348 1.00 89.25 178 ASP A N 1
ATOM 1434 C CA . ASP A 1 178 ? -2.112 1.567 21.563 1.00 89.25 178 ASP A CA 1
ATOM 1435 C C . ASP A 1 178 ? -2.892 0.920 22.717 1.00 89.25 178 ASP A C 1
ATOM 1437 O O . ASP A 1 178 ? -2.342 0.121 23.476 1.00 89.25 178 ASP A O 1
ATOM 1441 N N . LYS A 1 179 ? -4.185 1.238 22.852 1.00 88.31 179 LYS A N 1
ATOM 1442 C CA . LYS A 1 179 ? -5.036 0.718 23.929 1.00 88.31 179 LYS A CA 1
ATOM 1443 C C . LYS A 1 179 ? -5.455 -0.738 23.723 1.00 88.31 179 LYS A C 1
ATOM 1445 O O . LYS A 1 179 ? -5.547 -1.481 24.698 1.00 88.31 179 LYS A O 1
ATOM 1450 N N . GLU A 1 180 ? -5.740 -1.128 22.485 1.00 87.31 180 GLU A N 1
ATOM 1451 C CA . GLU A 1 180 ? -6.260 -2.460 22.148 1.00 87.31 180 GLU A CA 1
ATOM 1452 C C . GLU A 1 180 ? -5.170 -3.440 21.683 1.00 87.31 180 GLU A C 1
ATOM 1454 O O . GLU A 1 180 ? -5.485 -4.581 21.344 1.00 87.31 180 GLU A O 1
ATOM 1459 N N . GLU A 1 181 ? -3.899 -3.019 21.710 1.00 87.38 181 GLU A N 1
ATOM 1460 C CA . GLU A 1 181 ? -2.726 -3.776 21.244 1.00 87.38 181 GLU A CA 1
ATOM 1461 C C . GLU A 1 181 ? -2.806 -4.164 19.754 1.00 87.38 181 GLU A C 1
ATOM 1463 O O . GLU A 1 181 ? -2.394 -5.255 19.339 1.00 87.38 181 GLU A O 1
ATOM 1468 N N . VAL A 1 182 ? -3.326 -3.250 18.929 1.00 89.25 182 VAL A N 1
ATOM 1469 C CA . VAL A 1 182 ? -3.468 -3.420 17.478 1.00 89.25 182 VAL A CA 1
ATOM 1470 C C . VAL A 1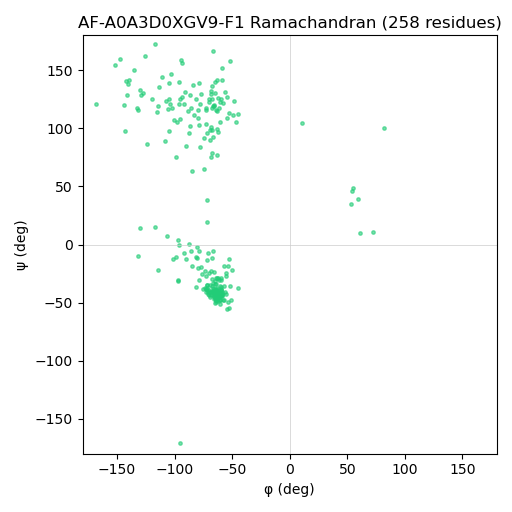 182 ? -2.450 -2.560 16.737 1.00 89.25 182 VAL A C 1
ATOM 1472 O O . VAL A 1 182 ? -2.426 -1.338 16.869 1.00 89.25 182 VAL A O 1
ATOM 1475 N N . ASN A 1 183 ? -1.637 -3.194 15.891 1.00 89.19 183 ASN A N 1
ATOM 1476 C CA . ASN A 1 183 ? -0.642 -2.486 15.091 1.00 89.19 183 ASN A CA 1
ATOM 1477 C C . ASN A 1 183 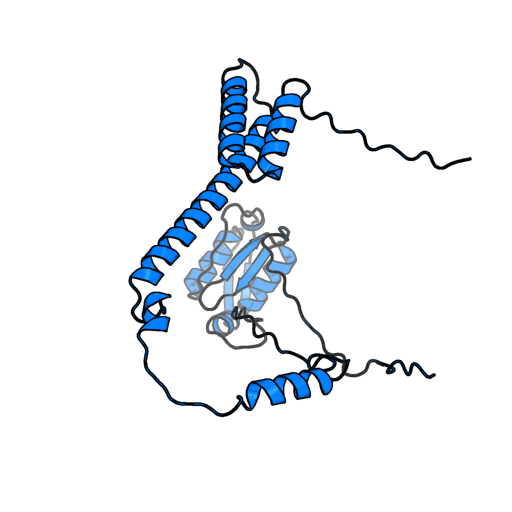? -1.294 -1.846 13.860 1.00 89.19 183 ASN A C 1
ATOM 1479 O O . ASN A 1 183 ? -1.737 -2.551 12.952 1.00 89.19 183 ASN A O 1
ATOM 1483 N N . PHE A 1 184 ? -1.285 -0.517 13.787 1.00 92.06 184 PHE A N 1
ATOM 1484 C CA . PHE A 1 184 ? -1.680 0.228 12.593 1.00 92.06 184 PHE A CA 1
ATOM 1485 C C . PHE A 1 184 ? -0.455 0.777 11.868 1.00 92.06 184 PHE A C 1
ATOM 1487 O O . PHE A 1 184 ? 0.479 1.290 12.486 1.00 92.06 184 PHE A O 1
ATOM 1494 N N . VAL A 1 185 ? -0.469 0.702 10.541 1.00 89.88 185 VAL A N 1
ATOM 1495 C CA . VAL A 1 185 ? 0.545 1.314 9.684 1.00 89.88 185 VAL A CA 1
ATOM 1496 C C . VAL A 1 185 ? -0.151 2.164 8.637 1.00 89.88 185 VAL A C 1
ATOM 1498 O O . VAL A 1 185 ? -1.082 1.707 7.982 1.00 89.88 185 VAL A O 1
ATOM 1501 N N . ALA A 1 186 ? 0.288 3.407 8.481 1.00 89.12 186 ALA A N 1
ATOM 1502 C CA . ALA A 1 186 ? -0.346 4.349 7.576 1.00 89.12 186 ALA A CA 1
ATOM 1503 C C . ALA A 1 186 ? 0.643 5.387 7.048 1.00 89.12 186 ALA A C 1
ATOM 1505 O O . ALA A 1 186 ? 1.631 5.721 7.708 1.00 89.12 186 ALA A O 1
ATOM 1506 N N . ASP A 1 187 ? 0.337 5.934 5.875 1.00 85.56 187 ASP A N 1
ATOM 1507 C CA . ASP A 1 187 ? 1.014 7.119 5.358 1.00 85.56 187 ASP A CA 1
ATOM 1508 C C . ASP A 1 187 ? 0.471 8.371 6.068 1.00 85.56 187 ASP A C 1
ATOM 1510 O O . ASP A 1 187 ? -0.718 8.679 6.001 1.00 85.56 187 ASP A O 1
ATOM 1514 N N . ARG A 1 188 ? 1.339 9.126 6.750 1.00 83.81 188 ARG A N 1
ATOM 1515 C CA . ARG A 1 188 ? 0.944 10.360 7.456 1.00 83.81 188 ARG A CA 1
ATOM 1516 C C . ARG A 1 188 ? 0.508 11.489 6.520 1.00 83.81 188 ARG A C 1
ATOM 1518 O O . ARG A 1 188 ? -0.015 12.499 6.979 1.00 83.81 188 ARG A O 1
ATOM 1525 N N . SER A 1 189 ? 0.736 11.353 5.216 1.00 85.81 189 SER A N 1
ATOM 1526 C CA . SER A 1 189 ? 0.294 12.334 4.224 1.00 85.81 189 SER A CA 1
ATOM 1527 C C . SER A 1 189 ? -1.183 12.198 3.828 1.00 85.81 189 SER A C 1
ATOM 1529 O O . SER A 1 189 ? -1.673 13.026 3.062 1.00 85.81 189 SER A O 1
ATOM 1531 N N . LEU A 1 190 ? -1.912 11.205 4.358 1.00 88.50 190 LEU A N 1
ATOM 1532 C CA . LEU A 1 190 ? -3.331 10.995 4.060 1.00 88.50 190 LEU A CA 1
ATOM 1533 C C . LEU A 1 190 ? -4.182 12.207 4.473 1.00 88.50 190 LEU A C 1
ATOM 1535 O O . LEU A 1 190 ? -4.245 12.587 5.638 1.00 88.50 190 LEU A O 1
ATOM 1539 N N . GLU A 1 191 ? -4.921 12.788 3.526 1.00 88.31 191 GLU A N 1
ATOM 1540 C CA . GLU A 1 191 ? -5.771 13.957 3.804 1.00 88.31 191 GLU A CA 1
ATOM 1541 C C . GLU A 1 191 ? -6.910 13.647 4.790 1.00 88.31 191 GLU A C 1
ATOM 1543 O O . GLU A 1 191 ? -7.330 14.517 5.551 1.00 88.31 191 GLU A O 1
ATOM 1548 N N . ALA A 1 192 ? -7.387 12.398 4.828 1.00 88.31 192 ALA A N 1
ATOM 1549 C CA . ALA A 1 192 ? -8.404 11.959 5.783 1.00 88.31 192 ALA A CA 1
ATOM 1550 C C . ALA A 1 192 ? -7.932 12.054 7.246 1.00 88.31 192 ALA A C 1
ATOM 1552 O O . ALA A 1 192 ? -8.749 12.282 8.133 1.00 88.31 192 ALA A O 1
ATOM 1553 N N . PHE A 1 193 ? -6.626 11.934 7.506 1.00 91.12 193 PHE A N 1
ATOM 1554 C CA . PHE A 1 193 ? -6.061 11.978 8.859 1.00 91.12 193 PHE A CA 1
ATOM 1555 C C . PHE A 1 193 ? -6.117 13.359 9.503 1.00 91.12 193 PHE A C 1
ATOM 1557 O O . PHE A 1 193 ? -6.195 13.458 10.723 1.00 91.12 193 PHE A O 1
ATOM 1564 N N . LYS A 1 194 ? -6.174 14.416 8.687 1.00 89.00 194 LYS A N 1
ATOM 1565 C CA . LYS A 1 194 ? -6.303 15.806 9.146 1.00 89.00 194 LYS A CA 1
ATOM 1566 C C . LYS A 1 194 ? -7.733 16.178 9.541 1.00 89.00 194 LYS A C 1
ATOM 1568 O O . LYS A 1 194 ? -7.981 17.307 9.958 1.00 89.00 194 LYS A O 1
ATOM 1573 N N . GLN A 1 195 ? -8.702 15.288 9.322 1.00 89.62 195 GLN A N 1
ATOM 1574 C CA . GLN A 1 195 ? -10.092 15.572 9.650 1.00 89.62 195 GLN A CA 1
ATOM 1575 C C . GLN A 1 195 ? -10.311 15.436 11.154 1.00 89.62 195 GLN A C 1
ATOM 1577 O O . GLN A 1 195 ? -9.969 14.418 11.753 1.00 89.62 195 GLN A O 1
ATOM 1582 N N . LYS A 1 196 ? -10.918 16.468 11.741 1.00 92.69 196 LYS A N 1
ATOM 1583 C CA . LYS A 1 196 ? -11.287 16.501 13.153 1.00 92.69 196 LYS A CA 1
ATOM 1584 C C . LYS A 1 196 ? -12.622 15.817 13.390 1.00 92.69 196 LYS A C 1
ATOM 1586 O O . LYS A 1 196 ? -13.582 16.043 12.650 1.00 92.69 196 LYS A O 1
ATOM 1591 N N . LEU A 1 197 ? -12.692 15.021 14.448 1.00 90.12 197 LEU A N 1
ATOM 1592 C CA . LEU A 1 197 ? -13.868 14.261 14.831 1.00 90.12 197 LEU A CA 1
ATOM 1593 C C . LEU A 1 197 ? -14.062 14.299 16.350 1.00 90.12 197 LEU A C 1
ATOM 1595 O O . LEU A 1 197 ? -13.115 14.205 17.128 1.00 90.12 197 LEU A O 1
ATOM 1599 N N . SER A 1 198 ? -15.322 14.385 16.769 1.00 90.56 198 SER A N 1
ATOM 1600 C CA . SER A 1 198 ? -15.725 14.074 18.139 1.00 90.56 198 SER A CA 1
ATOM 1601 C C . SER A 1 198 ? -16.397 12.710 18.138 1.00 90.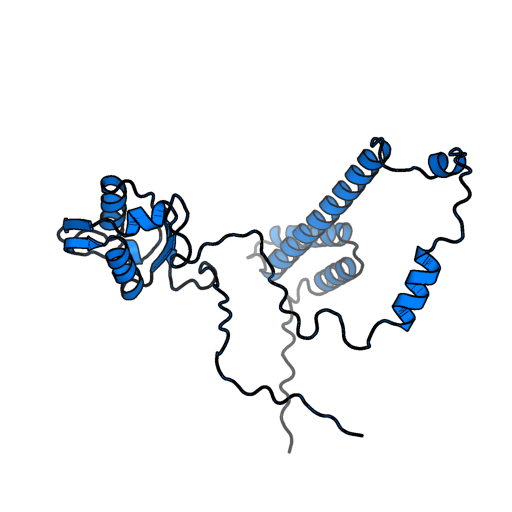56 198 SER A C 1
ATOM 1603 O O . SER A 1 198 ? -17.401 12.510 17.450 1.00 90.56 198 SER A O 1
ATOM 1605 N N . VAL A 1 199 ? -15.849 11.768 18.899 1.00 89.25 199 VAL A N 1
ATOM 1606 C CA . VAL A 1 199 ? -16.385 10.413 19.029 1.00 89.25 199 VAL A CA 1
ATOM 1607 C C . VAL A 1 199 ? -16.878 10.183 20.445 1.00 89.25 199 VAL A C 1
ATOM 1609 O O . VAL A 1 199 ? -16.221 10.521 21.424 1.00 89.25 199 VAL A O 1
ATOM 1612 N N . ASN A 1 200 ? -18.055 9.582 20.561 1.00 91.88 200 ASN A N 1
ATOM 1613 C CA . ASN A 1 200 ? -18.580 9.109 21.830 1.00 91.88 200 ASN A CA 1
ATOM 1614 C C . ASN A 1 200 ? -19.323 7.806 21.577 1.00 91.88 200 ASN A C 1
ATOM 1616 O O . ASN A 1 200 ? -20.479 7.814 21.151 1.00 91.88 200 ASN A O 1
ATOM 1620 N N . PHE A 1 201 ? -18.644 6.695 21.820 1.00 89.94 201 PHE A N 1
ATOM 1621 C CA . PHE A 1 201 ? -19.234 5.378 21.683 1.00 89.94 201 PHE A CA 1
ATOM 1622 C C . PHE A 1 201 ? -18.871 4.487 22.866 1.00 89.94 201 PHE A C 1
ATOM 1624 O O . PHE A 1 201 ? -17.821 4.622 23.498 1.00 89.94 201 PHE A O 1
ATOM 1631 N N . GLN A 1 202 ? -19.779 3.566 23.172 1.00 90.88 202 GLN A N 1
ATOM 1632 C CA . GLN A 1 202 ? -19.639 2.594 24.247 1.00 90.88 202 GLN A CA 1
ATOM 1633 C C . GLN A 1 202 ? -19.925 1.209 23.688 1.00 90.88 202 GLN A C 1
ATOM 1635 O O . GLN A 1 202 ? -20.979 1.002 23.091 1.00 90.88 202 GLN A O 1
ATOM 1640 N N . LYS A 1 203 ? -19.003 0.276 23.933 1.00 91.69 203 LYS A N 1
ATOM 1641 C CA . LYS A 1 203 ? -19.104 -1.132 23.529 1.00 91.69 203 LYS A CA 1
ATOM 1642 C C . LYS A 1 203 ? -19.370 -1.326 22.031 1.00 91.69 203 LYS A C 1
ATOM 1644 O O . LYS A 1 203 ? -20.242 -2.097 21.641 1.00 91.69 203 LYS A O 1
ATOM 1649 N N . VAL A 1 204 ? -18.640 -0.601 21.189 1.00 91.94 204 VAL A N 1
ATOM 1650 C CA . VAL A 1 204 ? -18.714 -0.755 19.728 1.00 91.94 204 VAL A CA 1
ATOM 1651 C C . VAL A 1 204 ? -17.601 -1.682 19.274 1.00 91.94 204 VAL A C 1
ATOM 1653 O O . VAL A 1 204 ? -16.494 -1.593 19.791 1.00 91.94 204 VAL A O 1
ATOM 1656 N N . ARG A 1 205 ? -17.865 -2.576 18.319 1.00 91.81 205 ARG A N 1
ATOM 1657 C CA . ARG A 1 205 ? -16.820 -3.461 17.791 1.00 91.81 205 ARG A CA 1
ATOM 1658 C C . ARG A 1 205 ? -15.787 -2.655 17.013 1.00 91.81 205 ARG A C 1
ATOM 1660 O O . ARG A 1 205 ? -16.161 -1.817 16.190 1.00 91.81 205 ARG A O 1
ATOM 1667 N N . LEU A 1 206 ? -14.503 -2.942 17.217 1.00 91.00 206 LEU A N 1
ATOM 1668 C CA . LEU A 1 206 ? -13.423 -2.263 16.497 1.00 91.00 206 LEU A CA 1
ATOM 1669 C C . LEU A 1 206 ? -13.604 -2.373 14.974 1.00 91.00 206 LEU A C 1
ATOM 1671 O O . LEU A 1 206 ? -13.479 -1.376 14.267 1.00 91.00 206 LEU A O 1
ATOM 1675 N N . GLY A 1 207 ? -13.977 -3.551 14.470 1.00 89.06 207 GLY A N 1
ATOM 1676 C CA . GLY A 1 207 ? -14.248 -3.762 13.047 1.00 89.06 207 GLY A CA 1
ATOM 1677 C C . GLY A 1 207 ? -15.378 -2.884 12.502 1.00 89.06 207 GLY A C 1
ATOM 1678 O O . GLY A 1 207 ? -15.248 -2.335 11.412 1.00 89.06 207 GLY A O 1
ATOM 1679 N N . GLU A 1 208 ? -16.450 -2.681 13.274 1.00 90.06 208 GLU A N 1
ATOM 1680 C CA . GLU A 1 208 ? -17.572 -1.816 12.881 1.00 90.06 208 GLU A CA 1
ATOM 1681 C C . GLU A 1 208 ? -17.152 -0.341 12.836 1.00 90.06 208 GLU A C 1
ATOM 1683 O O . GLU A 1 208 ? -17.496 0.386 11.903 1.00 90.06 208 GLU A O 1
ATOM 1688 N N . PHE A 1 209 ? -16.351 0.095 13.810 1.00 90.69 209 PHE A N 1
ATOM 1689 C CA . PHE A 1 209 ? -15.777 1.438 13.823 1.00 90.69 209 PHE A CA 1
ATOM 1690 C C . PHE A 1 209 ? -14.879 1.692 12.602 1.00 90.69 209 PHE A C 1
ATOM 1692 O O . PHE A 1 209 ? -15.046 2.705 11.915 1.00 90.69 209 PHE A O 1
ATOM 1699 N N . LEU A 1 210 ? -13.968 0.763 12.290 1.00 90.44 210 LEU A N 1
ATOM 1700 C CA . LEU A 1 210 ? -13.101 0.869 11.113 1.00 90.44 210 LEU A CA 1
ATOM 1701 C C . LEU A 1 210 ? -13.914 0.855 9.813 1.00 90.44 210 LEU A C 1
ATOM 1703 O O . LEU A 1 210 ? -13.645 1.656 8.919 1.00 90.44 210 LEU A O 1
ATOM 1707 N N . GLU A 1 211 ? -14.953 0.024 9.715 1.00 87.69 211 GLU A N 1
ATOM 1708 C CA . GLU A 1 211 ? -15.852 0.005 8.558 1.00 87.69 211 GLU A CA 1
ATOM 1709 C C . GLU A 1 211 ? -16.597 1.341 8.389 1.00 87.69 211 GLU A C 1
ATOM 1711 O O . GLU A 1 211 ? -16.742 1.845 7.269 1.00 87.69 211 GLU A O 1
ATOM 1716 N N . TYR A 1 212 ? -17.029 1.959 9.490 1.00 89.25 212 TYR A N 1
ATOM 1717 C CA . TYR A 1 212 ? -17.654 3.277 9.456 1.00 89.25 212 TYR A CA 1
ATOM 1718 C C . TYR A 1 212 ? -16.679 4.350 8.957 1.00 89.25 212 TYR A C 1
ATOM 1720 O O . TYR A 1 212 ? -17.051 5.174 8.115 1.00 89.25 212 TYR A O 1
ATOM 1728 N N . ILE A 1 213 ? -15.425 4.325 9.416 1.00 89.38 213 ILE A N 1
ATOM 1729 C CA . ILE A 1 213 ? -14.388 5.232 8.907 1.00 89.38 213 ILE A CA 1
ATOM 1730 C C . ILE A 1 213 ? -14.151 4.986 7.416 1.00 89.38 213 ILE A C 1
ATOM 1732 O O . ILE A 1 213 ? -14.139 5.938 6.636 1.00 89.38 213 ILE A O 1
ATOM 1736 N N . GLN A 1 214 ? -14.031 3.724 7.005 1.00 86.69 214 GLN A N 1
ATOM 1737 C CA . GLN A 1 214 ? -13.801 3.331 5.615 1.00 86.69 214 GLN A CA 1
ATOM 1738 C C . GLN A 1 214 ? -14.850 3.951 4.683 1.00 86.69 214 GLN A C 1
ATOM 1740 O O . GLN A 1 214 ? -14.524 4.590 3.682 1.00 86.69 214 GLN A O 1
ATOM 1745 N N . ARG A 1 215 ? -16.128 3.814 5.054 1.00 84.31 215 ARG A N 1
ATOM 1746 C CA . ARG A 1 215 ? -17.274 4.276 4.259 1.00 84.31 215 ARG A CA 1
ATOM 1747 C C . ARG A 1 215 ? -17.384 5.798 4.177 1.00 84.31 215 ARG A C 1
ATOM 1749 O O . ARG A 1 215 ? -17.818 6.306 3.148 1.00 84.31 215 ARG A O 1
ATOM 1756 N N . ASN A 1 216 ? -17.022 6.519 5.238 1.00 87.81 216 ASN A N 1
ATOM 1757 C CA . ASN A 1 216 ? -17.245 7.966 5.318 1.00 87.81 216 ASN A CA 1
ATOM 1758 C C . ASN A 1 216 ? -16.017 8.803 4.930 1.00 87.81 216 ASN A C 1
ATOM 1760 O O . ASN A 1 216 ? -16.172 9.894 4.387 1.00 87.81 216 ASN A O 1
ATOM 1764 N N . PHE A 1 217 ? -14.805 8.301 5.171 1.00 87.00 217 PHE A N 1
ATOM 1765 C CA . PHE A 1 217 ? -13.564 9.070 5.024 1.00 87.00 217 PHE A CA 1
ATOM 1766 C C . PHE A 1 217 ? -12.739 8.670 3.799 1.00 87.00 217 PHE A C 1
ATOM 1768 O O . PHE A 1 217 ? -11.636 9.177 3.616 1.00 87.00 217 PHE A O 1
ATOM 1775 N N . SER A 1 218 ? -13.278 7.803 2.930 1.00 85.31 218 SER A N 1
ATOM 1776 C CA . SER A 1 218 ? -12.561 7.276 1.756 1.00 85.31 218 SER A CA 1
ATOM 1777 C C . SER A 1 218 ? -11.210 6.660 2.129 1.00 85.31 218 SER A C 1
ATOM 1779 O O . SER A 1 218 ? -10.242 6.795 1.394 1.00 85.31 218 SER A O 1
ATOM 1781 N N . LEU A 1 219 ? -11.129 6.022 3.292 1.00 86.75 219 LEU A N 1
ATOM 1782 C CA . LEU A 1 219 ? -9.969 5.234 3.692 1.00 86.75 219 LEU A CA 1
ATOM 1783 C C . LEU A 1 219 ? -10.212 3.778 3.322 1.00 86.75 219 LEU A C 1
ATOM 1785 O O . LEU A 1 219 ? -11.359 3.366 3.175 1.00 86.75 219 LEU A O 1
ATOM 1789 N N . GLN A 1 220 ? -9.149 2.997 3.198 1.00 85.69 220 GLN A N 1
ATOM 1790 C CA . GLN A 1 220 ? -9.232 1.550 3.065 1.00 85.69 220 GLN A CA 1
ATOM 1791 C C . GLN A 1 220 ? -8.280 0.883 4.055 1.00 85.69 220 GLN A C 1
ATOM 1793 O O . GLN A 1 220 ? -7.115 1.265 4.166 1.00 85.69 220 GLN A O 1
ATOM 1798 N N . PHE A 1 221 ? -8.791 -0.126 4.760 1.00 87.00 221 PHE A N 1
ATOM 1799 C CA . PHE A 1 221 ? -8.044 -0.893 5.750 1.00 87.00 221 PHE A CA 1
ATOM 1800 C C . PHE A 1 221 ? -7.697 -2.265 5.174 1.00 87.00 221 PHE A C 1
ATOM 1802 O O . PHE A 1 221 ? -8.578 -3.065 4.862 1.00 87.00 221 PHE A O 1
ATOM 1809 N N . GLN A 1 222 ? -6.407 -2.535 5.019 1.00 83.44 222 GLN A N 1
ATOM 1810 C CA . GLN A 1 222 ? -5.876 -3.827 4.602 1.00 83.44 222 GLN A CA 1
ATOM 1811 C C . GLN A 1 222 ? -5.438 -4.582 5.855 1.00 83.44 222 GLN A C 1
ATOM 1813 O O . GLN A 1 222 ? -4.440 -4.241 6.487 1.00 83.44 222 GLN A O 1
ATOM 1818 N N . VAL A 1 223 ? -6.227 -5.577 6.251 1.00 82.44 223 VAL A N 1
ATOM 1819 C CA . VAL A 1 223 ? -6.001 -6.350 7.476 1.00 82.44 223 VAL A CA 1
ATOM 1820 C C . VAL A 1 223 ? -5.075 -7.523 7.161 1.00 82.44 223 VAL A C 1
ATOM 1822 O O . VAL A 1 223 ? -5.440 -8.403 6.385 1.00 82.44 223 VAL A O 1
ATOM 1825 N N . GLY A 1 224 ? -3.881 -7.525 7.748 1.00 77.19 224 GLY A N 1
ATOM 1826 C CA . GLY A 1 224 ? -2.980 -8.678 7.767 1.00 77.19 224 GLY A CA 1
ATOM 1827 C C . GLY A 1 224 ? -3.126 -9.498 9.052 1.00 77.19 224 GLY A C 1
ATOM 1828 O O . GLY A 1 224 ? -4.009 -9.244 9.869 1.00 77.19 224 GLY A O 1
ATOM 1829 N N . ASP A 1 225 ? -2.226 -10.461 9.258 1.00 76.81 225 ASP A N 1
ATOM 1830 C CA . ASP A 1 225 ? -2.266 -11.349 10.432 1.00 76.81 225 ASP A CA 1
ATOM 1831 C C . ASP A 1 225 ? -1.857 -10.673 11.749 1.00 76.81 225 ASP A C 1
ATOM 1833 O O . ASP A 1 225 ? -2.327 -11.089 12.808 1.00 76.81 225 ASP A O 1
ATOM 1837 N N . ASP A 1 226 ? -1.018 -9.631 11.682 1.00 80.50 226 ASP A N 1
ATOM 1838 C CA . ASP A 1 226 ? -0.449 -8.935 12.850 1.00 80.50 226 ASP A CA 1
ATOM 1839 C C . ASP A 1 226 ? -0.545 -7.401 12.792 1.00 80.50 226 ASP A C 1
ATOM 1841 O O . ASP A 1 226 ? -0.246 -6.734 13.787 1.00 80.50 226 ASP A O 1
ATOM 1845 N N . LEU A 1 227 ? -0.924 -6.828 11.645 1.00 87.06 227 LEU A N 1
ATOM 1846 C CA . LEU A 1 227 ? -1.041 -5.381 11.453 1.00 87.06 227 LEU A CA 1
ATOM 1847 C C . LEU A 1 227 ? -2.153 -5.016 10.472 1.00 87.06 227 LEU A C 1
ATOM 1849 O O . LEU A 1 227 ? -2.549 -5.823 9.631 1.00 87.06 227 LEU A O 1
ATOM 1853 N N . ILE A 1 228 ? -2.611 -3.771 10.554 1.00 87.88 228 ILE A N 1
ATOM 1854 C CA . ILE A 1 228 ? -3.574 -3.167 9.636 1.00 87.88 228 ILE A CA 1
ATOM 1855 C C . ILE A 1 228 ? -2.878 -2.042 8.872 1.00 87.88 228 ILE A C 1
ATOM 1857 O O . ILE A 1 228 ? -2.420 -1.068 9.469 1.00 87.88 228 ILE A O 1
ATOM 1861 N N . TRP A 1 229 ? -2.817 -2.166 7.549 1.00 88.50 229 TRP A N 1
ATOM 1862 C CA . TRP A 1 229 ? -2.256 -1.158 6.656 1.00 88.50 229 TRP A CA 1
ATOM 1863 C C . TRP A 1 229 ? -3.363 -0.244 6.109 1.00 88.50 229 TRP A C 1
ATOM 1865 O O . TRP A 1 229 ? -4.350 -0.717 5.547 1.00 88.50 229 TRP A O 1
ATOM 1875 N N . ILE A 1 230 ? -3.218 1.068 6.285 1.00 89.31 230 ILE A N 1
ATOM 1876 C CA . ILE A 1 230 ? -4.219 2.079 5.924 1.00 89.31 230 ILE A CA 1
ATOM 1877 C C . ILE A 1 230 ? -3.775 2.799 4.648 1.00 89.31 230 ILE A C 1
ATOM 1879 O O . ILE A 1 230 ? -2.679 3.362 4.592 1.00 89.31 230 ILE A O 1
ATOM 1883 N N . VAL A 1 231 ? -4.642 2.817 3.635 1.00 85.94 231 VAL A N 1
ATOM 1884 C CA . VAL A 1 231 ? -4.418 3.519 2.358 1.00 85.94 231 VAL A CA 1
ATOM 1885 C C . VAL A 1 231 ? -5.558 4.477 2.031 1.00 85.94 231 VAL A C 1
ATOM 1887 O O . VAL A 1 231 ? -6.659 4.369 2.575 1.00 85.94 231 VAL A O 1
ATOM 1890 N N . ASP A 1 232 ? -5.290 5.409 1.114 1.00 84.56 232 ASP A N 1
ATOM 1891 C CA . ASP A 1 232 ? -6.336 6.213 0.484 1.00 84.56 232 ASP A CA 1
ATOM 1892 C C . ASP A 1 232 ? -7.209 5.298 -0.382 1.00 84.56 232 ASP A C 1
ATOM 1894 O O . ASP A 1 232 ? -6.723 4.666 -1.319 1.00 84.56 232 ASP A O 1
ATOM 1898 N N . GLY A 1 233 ? -8.499 5.227 -0.068 1.00 75.31 233 GLY A N 1
ATOM 1899 C CA . GLY A 1 233 ? -9.478 4.426 -0.797 1.00 75.31 233 GLY A CA 1
ATOM 1900 C C . GLY A 1 233 ? -9.809 4.976 -2.186 1.00 75.31 233 GLY A C 1
ATOM 1901 O O . GLY A 1 233 ? -10.517 4.312 -2.938 1.00 75.31 233 GLY A O 1
ATOM 1902 N N . LYS A 1 234 ? -9.324 6.174 -2.543 1.00 76.75 234 LYS A N 1
ATOM 1903 C CA . LYS A 1 234 ? -9.424 6.724 -3.906 1.00 76.75 234 LYS A CA 1
ATOM 1904 C C . LYS A 1 234 ? -8.297 6.260 -4.827 1.00 76.75 234 LYS A C 1
ATOM 1906 O O . LYS A 1 234 ? -8.418 6.406 -6.042 1.00 76.75 234 LYS A O 1
ATOM 1911 N N . ASP A 1 235 ? -7.197 5.758 -4.272 1.00 66.50 235 ASP A N 1
ATOM 1912 C CA . ASP A 1 235 ? -6.032 5.335 -5.045 1.00 66.50 235 ASP A CA 1
ATOM 1913 C C . ASP A 1 235 ? -6.166 3.857 -5.435 1.00 66.50 235 ASP A C 1
ATOM 1915 O O . ASP A 1 235 ? -5.639 2.965 -4.770 1.00 66.50 235 ASP A O 1
ATOM 1919 N N . GLU A 1 236 ? -6.865 3.607 -6.549 1.00 58.66 236 GLU A N 1
ATOM 1920 C CA . GLU A 1 236 ? -7.109 2.261 -7.097 1.00 58.66 236 GLU A CA 1
ATOM 1921 C C . GLU A 1 236 ? -5.810 1.468 -7.335 1.00 58.66 236 GLU A C 1
ATOM 1923 O O . GLU A 1 236 ? -5.824 0.243 -7.303 1.00 58.66 236 GLU A O 1
ATOM 1928 N N . THR A 1 237 ? -4.664 2.140 -7.519 1.00 60.78 237 THR A N 1
ATOM 1929 C CA . THR A 1 237 ? -3.364 1.470 -7.715 1.00 60.78 237 THR A CA 1
ATOM 1930 C C . THR A 1 237 ? -2.747 0.933 -6.423 1.00 60.78 237 THR A C 1
ATOM 1932 O O . THR A 1 237 ? -1.869 0.068 -6.468 1.00 60.78 237 THR A O 1
ATOM 1935 N N . LYS A 1 238 ? -3.200 1.441 -5.271 1.00 57.09 238 LYS A N 1
ATOM 1936 C CA . LYS A 1 238 ? -2.832 0.976 -3.924 1.00 57.09 238 LYS A CA 1
ATOM 1937 C C . LYS A 1 238 ? -3.908 0.086 -3.306 1.00 57.09 238 LYS A C 1
ATOM 1939 O O . LYS A 1 238 ? -3.653 -0.574 -2.295 1.00 57.09 238 LYS A O 1
ATOM 1944 N N . THR A 1 239 ? -5.093 0.059 -3.910 1.00 52.03 239 THR A N 1
ATOM 1945 C CA . THR A 1 239 ? -6.159 -0.886 -3.604 1.00 52.03 239 THR A CA 1
ATOM 1946 C C . THR A 1 239 ? -5.762 -2.277 -4.089 1.00 52.03 239 THR A C 1
ATOM 1948 O O . THR A 1 239 ? -5.425 -2.490 -5.250 1.00 52.03 239 THR A O 1
ATOM 1951 N N . ILE A 1 240 ? -5.800 -3.255 -3.188 1.00 51.84 240 ILE A N 1
ATOM 1952 C CA . ILE A 1 240 ? -5.605 -4.655 -3.563 1.00 51.84 240 ILE A CA 1
ATOM 1953 C C . ILE A 1 240 ? -6.868 -5.112 -4.303 1.00 51.84 240 ILE A C 1
ATOM 1955 O O . ILE A 1 240 ? -7.962 -5.103 -3.739 1.00 51.84 240 ILE A O 1
ATOM 1959 N N . GLU A 1 241 ? -6.724 -5.493 -5.572 1.00 43.47 241 GLU A N 1
ATOM 1960 C CA . GLU A 1 241 ? -7.825 -6.015 -6.383 1.00 43.47 241 GLU A CA 1
ATOM 1961 C C . GLU A 1 241 ? -8.207 -7.434 -5.933 1.00 43.47 241 GLU A C 1
ATOM 1963 O O . GLU A 1 241 ? -7.437 -8.388 -6.076 1.00 43.47 241 GLU A O 1
ATOM 1968 N N . GLU A 1 242 ? -9.427 -7.603 -5.419 1.00 40.78 242 GLU A N 1
ATOM 1969 C CA . GLU A 1 242 ? -9.966 -8.913 -5.055 1.00 40.78 242 GLU A CA 1
ATOM 1970 C C . GLU A 1 242 ? -10.812 -9.490 -6.204 1.00 40.78 242 GLU A C 1
ATOM 1972 O O . GLU A 1 242 ? -11.924 -9.039 -6.484 1.00 40.78 242 GLU A O 1
ATOM 1977 N N . THR A 1 243 ? -10.306 -10.521 -6.892 1.00 45.19 243 THR A N 1
ATOM 1978 C CA . THR A 1 243 ? -11.085 -11.246 -7.913 1.00 45.19 243 THR A CA 1
ATOM 1979 C C . THR A 1 243 ? -11.906 -12.358 -7.262 1.00 45.19 243 THR A C 1
ATOM 1981 O O . THR A 1 243 ? -11.385 -13.437 -6.975 1.00 45.19 243 THR A O 1
ATOM 1984 N N . ARG A 1 244 ? -13.210 -12.128 -7.072 1.00 45.31 244 ARG A N 1
ATOM 1985 C CA . ARG A 1 244 ? -14.143 -13.137 -6.538 1.00 45.31 244 ARG A CA 1
ATOM 1986 C C . ARG A 1 244 ? -14.836 -13.917 -7.655 1.00 45.31 244 ARG A C 1
ATOM 1988 O O . ARG A 1 244 ? -15.480 -13.339 -8.527 1.00 45.31 244 ARG A O 1
ATOM 1995 N N . ILE A 1 245 ? -14.759 -15.249 -7.599 1.00 52.81 245 ILE A N 1
ATOM 1996 C CA . ILE A 1 245 ? -15.465 -16.148 -8.524 1.00 52.81 245 ILE A CA 1
ATOM 1997 C C . ILE A 1 245 ? -16.720 -16.686 -7.834 1.00 52.81 245 ILE A C 1
ATOM 1999 O O . ILE A 1 245 ? -16.648 -17.552 -6.962 1.00 52.81 245 ILE A O 1
ATOM 2003 N N . TYR A 1 246 ? -17.892 -16.207 -8.251 1.00 46.31 246 TYR A N 1
ATOM 2004 C CA . TYR A 1 246 ? -19.173 -16.699 -7.749 1.00 46.31 246 TYR A CA 1
ATOM 2005 C C . TYR A 1 246 ? -19.709 -17.837 -8.622 1.00 46.31 246 TYR A C 1
ATOM 2007 O O . TYR A 1 246 ? -19.990 -17.659 -9.807 1.00 46.31 246 TYR A O 1
ATOM 2015 N N . ARG A 1 247 ? -19.917 -19.016 -8.025 1.00 44.91 247 ARG A N 1
ATOM 2016 C CA . ARG A 1 247 ? -20.616 -20.127 -8.686 1.00 44.91 247 ARG A CA 1
ATOM 2017 C C . ARG A 1 247 ? -22.128 -19.940 -8.553 1.00 44.91 247 ARG A C 1
ATOM 2019 O O . ARG A 1 247 ? -22.690 -20.091 -7.468 1.00 44.91 247 ARG A O 1
ATOM 2026 N N . LEU A 1 248 ? -22.802 -19.666 -9.666 1.00 59.66 248 LEU A N 1
ATOM 2027 C CA . LEU A 1 248 ? -24.264 -19.604 -9.704 1.00 59.66 248 LEU A CA 1
ATOM 2028 C C . LEU A 1 248 ? -24.861 -21.006 -9.495 1.00 59.66 248 LEU A C 1
ATOM 2030 O O . LEU A 1 248 ? -24.475 -21.964 -10.163 1.00 59.66 248 LEU A O 1
ATOM 2034 N N . ARG A 1 249 ? -25.822 -21.141 -8.567 1.00 60.28 249 ARG A N 1
ATOM 2035 C CA . ARG A 1 249 ? -26.488 -22.432 -8.282 1.00 60.28 249 ARG A CA 1
ATOM 2036 C C . ARG A 1 249 ? -27.468 -22.855 -9.380 1.00 60.28 249 ARG A C 1
ATOM 2038 O O . ARG A 1 249 ? -27.773 -24.038 -9.491 1.00 60.28 249 ARG A O 1
ATOM 2045 N N . LYS A 1 250 ? -27.965 -21.902 -10.175 1.00 54.06 250 LYS A N 1
ATOM 2046 C CA . LYS A 1 250 ? -28.807 -22.133 -11.354 1.00 54.06 250 LYS A CA 1
ATOM 2047 C C . LYS A 1 250 ? -28.461 -21.106 -12.431 1.00 54.06 250 LYS A C 1
ATOM 2049 O O . LYS A 1 250 ? -28.591 -19.910 -12.202 1.00 54.06 250 LYS A O 1
ATOM 2054 N N . GLY A 1 251 ? -28.022 -21.597 -13.582 1.00 47.19 251 GLY A N 1
ATOM 2055 C CA . GLY A 1 251 ? -27.718 -20.827 -14.784 1.00 47.19 251 GLY A CA 1
ATOM 2056 C C . GLY A 1 251 ? -27.538 -21.811 -15.935 1.00 47.19 251 GLY A C 1
ATOM 2057 O O . GLY A 1 251 ? -26.744 -22.741 -15.825 1.00 47.19 251 GLY A O 1
ATOM 2058 N N . PHE A 1 252 ? -28.358 -21.672 -16.976 1.00 54.03 252 PHE A N 1
ATOM 2059 C CA . PHE A 1 252 ? -28.376 -22.551 -18.143 1.00 54.03 252 PHE A CA 1
ATOM 2060 C C . PHE A 1 252 ? -27.042 -22.462 -18.890 1.00 54.03 252 PHE A C 1
ATOM 2062 O O . PHE A 1 252 ? -26.734 -21.433 -19.483 1.00 54.03 252 PHE A O 1
ATOM 2069 N N . ILE A 1 253 ? -26.288 -23.557 -18.917 1.00 53.25 253 ILE A N 1
ATOM 2070 C CA . ILE A 1 253 ? -25.325 -23.816 -19.987 1.00 53.25 253 ILE A CA 1
ATOM 2071 C C . ILE A 1 253 ? -25.989 -24.885 -20.846 1.00 53.25 253 ILE A C 1
ATOM 2073 O O . ILE A 1 253 ? -26.011 -26.057 -20.474 1.00 53.25 253 ILE A O 1
ATOM 2077 N N . LEU A 1 254 ? -26.629 -24.480 -21.945 1.00 48.66 254 LEU A N 1
ATOM 2078 C CA . LEU A 1 254 ? -26.975 -25.440 -22.988 1.00 48.66 254 LEU A CA 1
ATOM 2079 C C . LEU A 1 254 ? -25.641 -25.921 -23.573 1.00 48.66 254 LEU A C 1
ATOM 2081 O O . LEU A 1 254 ? -24.884 -25.078 -24.060 1.00 48.66 254 LEU A O 1
ATOM 2085 N N . PRO A 1 255 ? -25.302 -27.222 -23.516 1.00 46.81 255 PRO A N 1
ATOM 2086 C CA . PRO A 1 255 ? -24.188 -27.712 -24.308 1.00 46.81 255 PRO A CA 1
ATOM 2087 C C . PRO A 1 255 ? -24.528 -27.428 -25.772 1.00 46.81 255 PRO A C 1
ATOM 2089 O O . PRO A 1 255 ? -25.605 -27.798 -26.243 1.00 46.81 255 PRO A O 1
ATOM 2092 N N . ALA A 1 256 ? -23.643 -26.722 -26.475 1.00 52.97 256 ALA A N 1
ATOM 2093 C CA . ALA A 1 256 ? -23.769 -26.535 -27.909 1.00 52.97 256 ALA A CA 1
ATOM 2094 C C . ALA A 1 256 ? -23.675 -27.915 -28.574 1.00 52.97 256 ALA A C 1
ATOM 2096 O O . ALA A 1 256 ? -22.587 -28.452 -28.771 1.00 52.97 256 ALA A O 1
ATOM 2097 N N . ILE A 1 257 ? -24.827 -28.514 -28.874 1.00 48.88 257 ILE A N 1
ATOM 2098 C CA . ILE A 1 257 ? -24.918 -29.650 -29.784 1.00 48.88 257 ILE A CA 1
ATOM 2099 C C . ILE A 1 257 ? -24.734 -29.056 -31.178 1.00 48.88 257 ILE A C 1
ATOM 2101 O O . ILE A 1 257 ? -25.692 -28.597 -31.797 1.00 48.88 257 ILE A O 1
ATOM 2105 N N . PHE A 1 258 ? -23.496 -29.015 -31.662 1.00 42.56 258 PHE A N 1
ATOM 2106 C CA . PHE A 1 258 ? -23.270 -28.897 -33.096 1.00 42.56 258 PHE A CA 1
ATOM 2107 C C . PHE A 1 258 ? -23.484 -30.284 -33.698 1.00 42.56 258 PHE A C 1
ATOM 2109 O O . PHE A 1 258 ? -22.666 -31.183 -33.527 1.00 42.56 258 PHE A O 1
ATOM 2116 N N . GLY A 1 259 ? -24.645 -30.465 -34.324 1.00 41.47 259 GLY A N 1
ATOM 2117 C CA . GLY A 1 259 ? -24.927 -31.604 -35.185 1.00 41.47 259 GLY A CA 1
ATOM 2118 C C . GLY A 1 259 ? -24.470 -31.326 -36.615 1.00 41.47 259 GLY A C 1
ATOM 2119 O O . GLY A 1 259 ? -24.832 -30.284 -37.162 1.00 41.47 259 GLY A O 1
ATOM 2120 N N . ALA A 1 260 ? -23.687 -32.254 -37.169 1.00 34.88 260 ALA A N 1
ATOM 2121 C CA . ALA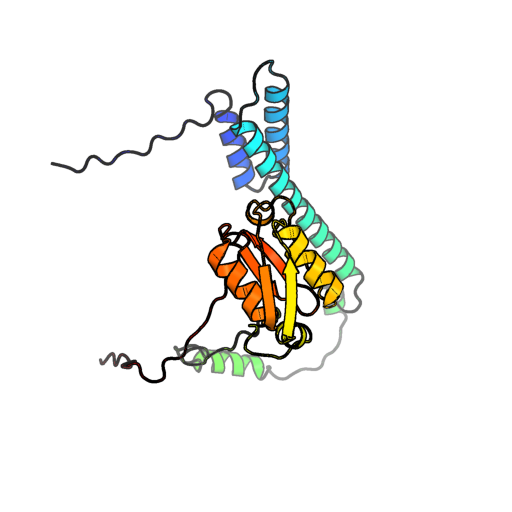 A 1 260 ? -23.696 -32.799 -38.537 1.00 34.88 260 ALA A CA 1
ATOM 2122 C C . ALA A 1 260 ? -22.388 -33.568 -38.767 1.00 34.88 260 ALA A C 1
ATOM 2124 O O . ALA A 1 260 ? -21.313 -32.937 -38.657 1.00 34.88 260 ALA A O 1
#

Solvent-accessible surface area (backbone atoms only — not comparable to full-atom values): 16145 Å² total; per-residue (Å²): 138,80,84,84,75,78,74,74,75,76,77,76,63,56,90,87,48,43,69,59,50,51,50,35,53,55,29,46,76,69,68,38,32,68,64,21,30,54,52,32,51,50,54,42,52,57,47,69,71,41,100,60,85,73,58,69,65,51,56,50,50,32,56,52,38,51,53,52,33,48,54,54,50,52,51,56,48,50,54,50,49,51,54,52,48,47,74,72,39,96,85,48,88,47,79,66,60,66,71,72,59,82,72,86,66,86,68,67,86,53,63,66,60,59,50,48,53,50,45,62,75,64,52,61,96,65,59,87,61,67,98,45,87,77,82,78,79,66,97,64,88,74,70,56,86,86,77,60,89,42,68,40,55,58,59,32,64,39,65,44,67,52,77,48,74,75,37,38,43,47,59,56,55,51,54,49,18,68,74,70,76,44,46,74,46,68,64,89,81,47,71,56,37,73,40,68,42,66,46,80,50,72,70,40,36,43,46,59,53,53,49,52,46,29,74,74,53,47,35,37,78,47,72,49,68,76,39,33,42,45,44,61,53,80,42,68,91,78,48,82,83,80,88,81,86,82,83,73,94,78,75,91,75,76,76,83,80,82,85,132

Nearest PDB structures (foldseek):
  4ar0-assembly1_A  TM=5.439E-01  e=6.862E-05  Neisseria meningitidis
  7ah9-assembly1_5N  TM=8.003E-01  e=3.615E-03  Salmonella enterica subsp. enterica serovar Typhimurium str. LT2
  7ah9-assembly1_5C  TM=8.112E-01  e=5.934E-03  Salmonella enterica subsp. enterica serovar Typhimurium str. LT2
  7muq-assembly1_Gd  TM=5.033E-01  e=5.299E-04  Legionella pneumophila
  6j0m-assembly1_C  TM=8.011E-01  e=3.805E-02  Photorhabdus asymbiotica

Foldseek 3Di:
DDDPDPPPPPPPDDPVCSVLVVVLVVCVVVVVLVVSLVSLVVLQVVQVPDPDDRDPSSVVSNVVSVVVSVVVVVVVVVVVVVVVVLVVDPPRDDPVNVVPPPPPPDDDPPPVVVVVVVCVVVPPPDDPCVPPDDPPPDVPCQDDLPPDPFPVVVLQQFFDFDFDAFDFPLCVVVVCCVVSVAAEDEDPPQPLRRDTDTDGDGRDGNNVVVVVCCVPSQKDWRDDRRHIYIDRNVPVVPDDDDDDDDDDPDDDDDPPPPDD

pLDDT: mean 71.81, std 20.22, range [27.39, 94.31]

Secondary structure (DSSP, 8-state):
--------------TTTHHHHHHHHHHHHTT-HHHHHHHHHHHHHHHHTSSSPPPHHHHHHHHHHHHHHHHHHHHHHHHHHHHHHHHH-TTS--TTTTTS--------S-HHHHHHHHHHHH--SS-TTTT-------S-----TTTS--HHHHHHTSEEEEEEEEEEHHHHHHHHHHHHT-EEEE-TT-GGGG-EEEEEEEEEEHHHHHHHHHHHHTEEEEE-SSEEEEEETT-TTTS---------SS----------

Sequence (260 aa):
MEYQNSKGSKADYNLKYDDEFKQIFSLANRGLWEQAESLATEVHNRESASTGPMDPSVERIYRWVSKQARMVRDQALEDKIRQIDSKNSVFSPSIQSLVTDQTDRGLPPRKDLRDAVQQIEATPYVPDSFNKTMTILRSSEMFDFTTQQGRMARELDKEISVKMDDVDLETIIFEIGDKEEVNFVADRSLEAFKQKLSVNFQKVRLGEFLEYIQRNFSLQFQVGDDLIWIVDGKDETKTIEETRIYRLRKGFILPAIFGA